Protein AF-C7Q4G4-F1 (afdb_monomer_lite)

Foldseek 3Di:
DDPQQAADLVLLVVLVVLLCVQVVDDDDPVLSVVLRVLCRVLRHGSVLLNVLSVCCRPPVQVPDDPVPNDRDDSVSSSVSLVVQLVVLVVVLVDDDDDDPPDDPVRSVVVVVVQSVCSSVVHHHPVRVVVVVVPPPVVVVCVVVVNDDLVPDDPVVNVVVLVVQCDLQQCQQPPQRAHRPGADADPVRHGDPDHDPSSLLLQLLQPFQAPPQRADRVGWDADPPGGDPVTHDPSSSVRSVVSRDPPPPDD

Sequence (250 aa):
MNPNEFITDDETNRLLQEAARRDQRSIGANDIAAWYTDLNVAQVGYDDALAAVSRYYSIHWPKQPPAQRFRLTAPVLIELVGEIRERRHQAANYVYEPVPGETGYQSAARLRAELRAVGDGQPTQNAVRELSSRQKPELEAVLSGIADIRALPDEIRDVLADRRIGVRSIRCPQCNAAPGVRCVTGGGRVMSSPHPSRAETWAVAVAQCPECRAEPESGCHAVGQPYAHGVHPGRLTAARRLIEPVSEGA

Organism: Catenulispora acidiphila (strain DSM 44928 / JCM 14897 / NBRC 102108 / NRRL B-24433 / ID139908) (NCBI:txid479433)

Structure (mmCIF, N/CA/C/O backbone):
data_AF-C7Q4G4-F1
#
_entry.id   AF-C7Q4G4-F1
#
loop_
_atom_site.group_PDB
_atom_site.id
_atom_site.type_symbol
_atom_site.label_atom_id
_atom_site.label_alt_id
_atom_site.label_comp_id
_atom_site.label_asym_id
_atom_site.label_entity_id
_atom_site.label_seq_id
_atom_site.pdbx_PDB_ins_code
_atom_site.Cartn_x
_atom_site.Cartn_y
_atom_site.Cartn_z
_atom_site.occupancy
_atom_site.B_iso_or_equiv
_atom_site.auth_seq_id
_atom_site.auth_comp_id
_atom_site.auth_asym_id
_atom_site.auth_atom_id
_atom_site.pdbx_PDB_model_num
ATOM 1 N N . MET A 1 1 ? -3.008 -11.344 24.222 1.00 34.44 1 MET A N 1
ATOM 2 C CA . MET A 1 1 ? -1.878 -11.005 23.334 1.00 34.44 1 MET A CA 1
ATOM 3 C C . MET A 1 1 ? -2.098 -11.769 22.049 1.00 34.44 1 MET A C 1
ATOM 5 O O . MET A 1 1 ? -2.215 -12.986 22.116 1.00 34.44 1 MET A O 1
ATOM 9 N N . ASN A 1 2 ? -2.296 -11.068 20.934 1.00 37.59 2 ASN A N 1
ATOM 10 C CA . ASN A 1 2 ? -2.496 -11.721 19.643 1.00 37.59 2 ASN A CA 1
ATOM 11 C C . ASN A 1 2 ? -1.121 -12.117 19.077 1.00 37.59 2 ASN A C 1
ATOM 13 O O . ASN A 1 2 ? -0.221 -11.284 19.087 1.00 37.59 2 ASN A O 1
ATOM 17 N N . PRO A 1 3 ? -0.947 -13.341 18.558 1.00 43.00 3 PRO A N 1
ATOM 18 C CA . PRO A 1 3 ? 0.331 -13.839 18.035 1.00 43.00 3 PRO A CA 1
ATOM 19 C C . PRO A 1 3 ? 0.829 -13.146 16.746 1.00 43.00 3 PRO A C 1
ATOM 21 O O . PRO A 1 3 ? 1.840 -13.562 16.203 1.00 43.00 3 PRO A O 1
ATOM 24 N N . ASN A 1 4 ? 0.158 -12.084 16.283 1.00 53.69 4 ASN A N 1
ATOM 25 C CA . ASN A 1 4 ? 0.509 -11.302 15.087 1.00 53.69 4 ASN A CA 1
ATOM 26 C C . ASN A 1 4 ? 1.269 -9.994 15.391 1.00 53.69 4 ASN A C 1
ATOM 28 O O . ASN A 1 4 ? 1.431 -9.166 14.501 1.00 53.69 4 ASN A O 1
ATOM 32 N N . GLU A 1 5 ? 1.674 -9.748 16.640 1.00 66.88 5 GLU A N 1
ATOM 33 C CA . GLU A 1 5 ? 2.189 -8.429 17.058 1.00 66.88 5 GLU A CA 1
ATOM 34 C C . GLU A 1 5 ? 3.653 -8.167 16.642 1.00 66.88 5 GLU A C 1
ATOM 36 O O . GLU A 1 5 ? 4.093 -7.020 16.644 1.00 66.88 5 GLU A O 1
ATOM 41 N N . PHE A 1 6 ? 4.400 -9.202 16.244 1.00 83.12 6 PHE A N 1
ATOM 42 C CA . PHE A 1 6 ? 5.844 -9.129 16.004 1.00 83.12 6 PHE A CA 1
ATOM 43 C C . PHE A 1 6 ? 6.248 -9.945 14.776 1.00 83.12 6 PHE A C 1
ATOM 45 O O . PHE A 1 6 ? 5.703 -11.024 14.546 1.00 83.12 6 PHE A O 1
ATOM 52 N N . ILE A 1 7 ? 7.206 -9.432 13.998 1.00 92.81 7 ILE A N 1
ATOM 53 C CA . ILE A 1 7 ? 7.780 -10.164 12.866 1.00 92.81 7 ILE A CA 1
ATOM 54 C C . ILE A 1 7 ? 8.718 -11.253 13.390 1.00 92.81 7 ILE A C 1
ATOM 56 O O . ILE A 1 7 ? 9.540 -11.009 14.273 1.00 92.81 7 ILE A O 1
ATOM 60 N N . THR A 1 8 ? 8.609 -12.461 12.850 1.00 95.62 8 THR A N 1
ATOM 61 C CA . THR A 1 8 ? 9.468 -13.593 13.225 1.00 95.62 8 THR A CA 1
ATOM 62 C C . THR A 1 8 ? 10.821 -13.564 12.503 1.00 95.62 8 THR A C 1
ATOM 64 O O . THR A 1 8 ? 10.997 -12.872 11.496 1.00 95.62 8 THR A O 1
ATOM 67 N N . ASP A 1 9 ? 11.795 -14.346 12.980 1.00 95.75 9 ASP A N 1
ATOM 68 C CA . ASP A 1 9 ? 13.085 -14.530 12.292 1.00 95.75 9 ASP A CA 1
ATOM 69 C C . ASP A 1 9 ? 12.909 -15.099 10.871 1.00 95.75 9 ASP A C 1
ATOM 71 O O . ASP A 1 9 ? 13.562 -14.642 9.931 1.00 95.75 9 ASP A O 1
ATOM 75 N N . ASP A 1 10 ? 12.001 -16.069 10.689 1.00 96.75 10 ASP A N 1
ATOM 76 C CA . ASP A 1 10 ? 11.724 -16.665 9.373 1.00 96.75 10 ASP A CA 1
ATOM 77 C C . ASP A 1 10 ? 11.104 -15.641 8.413 1.00 96.75 10 ASP A C 1
ATOM 79 O O . ASP A 1 10 ? 11.530 -15.503 7.266 1.00 96.75 10 ASP A O 1
ATOM 83 N N . GLU A 1 11 ? 10.147 -14.851 8.896 1.00 97.00 11 GLU A N 1
ATOM 84 C CA . GLU A 1 11 ? 9.550 -13.760 8.126 1.00 97.00 11 GLU A CA 1
ATOM 85 C C . GLU A 1 11 ? 10.571 -12.677 7.779 1.00 97.00 11 GLU A C 1
ATOM 87 O O . GLU A 1 11 ? 10.592 -12.194 6.645 1.00 97.00 11 GLU A O 1
ATOM 92 N N . THR A 1 12 ? 11.465 -12.344 8.710 1.00 97.75 12 THR A N 1
ATOM 93 C CA . THR A 1 12 ? 12.567 -11.404 8.474 1.00 97.75 12 THR A CA 1
ATOM 94 C C . THR A 1 12 ? 13.518 -11.937 7.401 1.00 97.75 12 THR A C 1
ATOM 96 O O . THR A 1 12 ? 13.883 -11.208 6.476 1.00 97.75 12 THR A O 1
ATOM 99 N N . ASN A 1 13 ? 13.874 -13.223 7.454 1.00 97.88 13 ASN A N 1
ATOM 100 C CA . ASN A 1 13 ? 14.661 -13.875 6.410 1.00 97.88 13 ASN A CA 1
ATOM 101 C C . ASN A 1 13 ? 13.939 -13.808 5.056 1.00 97.88 13 ASN A C 1
ATOM 103 O O . ASN A 1 13 ? 14.517 -13.358 4.069 1.00 97.88 13 ASN A O 1
ATOM 107 N N . ARG A 1 14 ? 12.653 -14.173 4.996 1.00 97.69 14 ARG A N 1
ATOM 108 C CA . ARG A 1 14 ? 11.848 -14.094 3.764 1.00 97.69 14 ARG A CA 1
ATOM 109 C C . ARG A 1 14 ? 11.790 -12.674 3.198 1.00 97.69 14 ARG A C 1
ATOM 111 O O . ARG A 1 14 ? 11.899 -12.501 1.984 1.00 97.69 14 ARG A O 1
ATOM 118 N N . LEU A 1 15 ? 11.638 -11.671 4.057 1.00 97.31 15 LEU A N 1
ATOM 119 C CA . LEU A 1 15 ? 11.631 -10.256 3.692 1.00 97.31 15 LEU A CA 1
ATOM 120 C C . LEU A 1 15 ? 12.974 -9.821 3.089 1.00 97.31 15 LEU A C 1
ATOM 122 O O . LEU A 1 15 ? 13.010 -9.194 2.028 1.00 97.31 15 LEU A O 1
ATOM 126 N N . LEU A 1 16 ? 14.083 -10.192 3.732 1.00 97.44 16 LEU A N 1
ATOM 127 C CA . LEU A 1 16 ? 15.427 -9.906 3.240 1.00 97.44 16 LEU A CA 1
ATOM 128 C C . LEU A 1 16 ? 15.680 -10.591 1.896 1.00 97.44 16 LEU A C 1
ATOM 130 O O . LEU A 1 16 ? 16.141 -9.929 0.967 1.00 97.44 16 LEU A O 1
ATOM 134 N N . GLN A 1 17 ? 15.321 -11.870 1.748 1.00 97.44 17 GLN A N 1
ATOM 135 C CA . GLN A 1 17 ? 15.434 -12.609 0.481 1.00 97.44 17 GLN A CA 1
ATOM 136 C C . GLN A 1 17 ? 14.696 -11.894 -0.657 1.00 97.44 17 GLN A C 1
ATOM 138 O O . GLN A 1 17 ? 15.188 -11.817 -1.785 1.00 97.44 17 GLN A O 1
ATOM 143 N N . GLU A 1 18 ? 13.535 -11.319 -0.360 1.00 96.06 18 GLU A N 1
ATOM 144 C CA . GLU A 1 18 ? 12.750 -10.562 -1.327 1.00 96.06 18 GLU A CA 1
ATOM 145 C C . GLU A 1 18 ? 13.436 -9.244 -1.731 1.00 96.06 18 GLU A C 1
ATOM 147 O O . GLU A 1 18 ? 13.429 -8.875 -2.910 1.00 96.06 18 GLU A O 1
ATOM 152 N N . ALA A 1 19 ? 14.114 -8.565 -0.802 1.00 95.31 19 ALA A N 1
ATOM 153 C CA . ALA A 1 19 ? 14.976 -7.432 -1.134 1.00 95.31 19 ALA A CA 1
ATOM 154 C C . ALA A 1 19 ? 16.193 -7.861 -1.981 1.00 95.31 19 ALA A C 1
ATOM 156 O O . ALA A 1 19 ? 16.462 -7.237 -3.008 1.00 95.31 19 ALA A O 1
ATOM 157 N N . ALA A 1 20 ? 16.867 -8.958 -1.618 1.00 95.88 20 ALA A N 1
ATOM 158 C CA . ALA A 1 20 ? 18.058 -9.451 -2.315 1.00 95.88 20 ALA A CA 1
ATOM 159 C C . ALA A 1 20 ? 17.815 -9.856 -3.765 1.00 95.88 20 ALA A C 1
ATOM 161 O O . ALA A 1 20 ? 18.654 -9.594 -4.626 1.00 95.88 20 ALA A O 1
ATOM 162 N N . ARG A 1 21 ? 16.646 -10.423 -4.077 1.00 94.94 21 ARG A N 1
ATOM 163 C CA . ARG A 1 21 ? 16.263 -10.720 -5.468 1.00 94.94 21 ARG A CA 1
ATOM 164 C C . ARG A 1 21 ? 16.216 -9.477 -6.360 1.00 94.94 21 ARG A C 1
ATOM 166 O O . ARG A 1 21 ? 16.343 -9.609 -7.573 1.00 94.94 21 ARG A O 1
ATOM 173 N N . ARG A 1 22 ? 16.015 -8.286 -5.784 1.00 93.31 22 ARG A N 1
ATOM 174 C CA . ARG A 1 22 ? 15.882 -7.025 -6.529 1.00 93.31 22 ARG A CA 1
ATOM 175 C C . ARG A 1 22 ? 17.180 -6.239 -6.612 1.00 93.31 22 ARG A C 1
ATOM 177 O O . ARG A 1 22 ? 17.451 -5.654 -7.655 1.00 93.31 22 ARG A O 1
ATOM 184 N N . ASP A 1 23 ? 17.972 -6.227 -5.545 1.00 92.56 23 ASP A N 1
ATOM 185 C CA . ASP A 1 23 ? 19.193 -5.417 -5.465 1.00 92.56 23 ASP A CA 1
ATOM 186 C C . ASP A 1 23 ? 20.497 -6.219 -5.421 1.00 92.56 23 ASP A C 1
ATOM 188 O O . ASP A 1 23 ? 21.577 -5.650 -5.225 1.00 92.56 23 ASP A O 1
ATOM 192 N N . GLN A 1 24 ? 20.389 -7.533 -5.628 1.00 91.62 24 GLN A N 1
ATOM 193 C CA . GLN A 1 24 ? 21.502 -8.465 -5.778 1.00 91.62 24 GLN A CA 1
ATOM 194 C C . GLN A 1 24 ? 22.460 -8.459 -4.574 1.00 91.62 24 GLN A C 1
ATOM 196 O O . GLN A 1 24 ? 23.663 -8.679 -4.727 1.00 91.62 24 GLN A O 1
ATOM 201 N N . ARG A 1 25 ? 21.959 -8.179 -3.361 1.00 93.56 25 ARG A N 1
ATOM 202 C CA . ARG A 1 25 ? 22.752 -8.328 -2.132 1.00 93.56 25 ARG A CA 1
ATOM 203 C C . ARG A 1 25 ? 22.858 -9.800 -1.714 1.00 93.56 25 ARG A C 1
ATOM 205 O O . ARG A 1 25 ? 21.950 -10.592 -1.950 1.00 93.56 25 ARG A O 1
ATOM 212 N N . SER A 1 26 ? 23.940 -10.145 -1.025 1.00 95.44 26 SER A N 1
ATOM 213 C CA . SER A 1 26 ? 24.023 -11.362 -0.211 1.00 95.44 26 SER A CA 1
ATOM 214 C C . SER A 1 26 ? 23.453 -11.093 1.181 1.00 95.44 26 SER A C 1
ATOM 216 O O . SER A 1 26 ? 23.606 -9.985 1.690 1.00 95.44 26 SER A O 1
ATOM 218 N N . ILE A 1 27 ? 22.833 -12.099 1.795 1.00 96.06 27 ILE A N 1
ATOM 219 C CA . ILE A 1 27 ? 22.274 -12.019 3.151 1.00 96.06 27 ILE A CA 1
ATOM 220 C C . ILE A 1 27 ? 22.912 -13.118 3.994 1.00 96.06 27 ILE A C 1
ATOM 222 O O . ILE A 1 27 ? 22.975 -14.269 3.554 1.00 96.06 27 ILE A O 1
ATOM 226 N N . GLY A 1 28 ? 23.367 -12.773 5.194 1.00 96.00 28 GLY A N 1
ATOM 227 C CA . GLY A 1 28 ? 23.833 -13.711 6.210 1.00 96.00 28 GLY A CA 1
ATOM 228 C C . GLY A 1 28 ? 22.975 -13.692 7.477 1.00 96.00 28 GLY A C 1
ATOM 229 O O . GLY A 1 28 ? 22.081 -12.865 7.644 1.00 96.00 28 GLY A O 1
ATOM 230 N N . ALA A 1 29 ? 23.287 -14.593 8.411 1.00 97.19 29 ALA A N 1
ATOM 231 C CA . ALA A 1 29 ? 22.579 -14.702 9.690 1.00 97.19 29 ALA A CA 1
ATOM 232 C C . ALA A 1 29 ? 22.612 -13.399 10.513 1.00 97.19 29 ALA A C 1
ATOM 234 O O . ALA A 1 29 ? 21.623 -13.046 11.150 1.00 97.19 29 ALA A O 1
ATOM 235 N N . ASN A 1 30 ? 23.719 -12.652 10.450 1.00 97.69 30 ASN A N 1
ATOM 236 C CA . ASN A 1 30 ? 23.854 -11.375 11.155 1.00 97.69 30 ASN A CA 1
ATOM 237 C C . ASN A 1 30 ? 22.917 -10.295 10.594 1.00 97.69 30 ASN A C 1
ATOM 239 O O . ASN A 1 30 ? 22.384 -9.503 11.366 1.00 97.69 30 ASN A O 1
ATOM 243 N N . ASP A 1 31 ? 22.688 -10.276 9.276 1.00 97.06 31 ASP A N 1
ATOM 244 C CA . ASP A 1 31 ? 21.758 -9.327 8.652 1.00 97.06 31 ASP A CA 1
ATOM 245 C C . ASP A 1 31 ? 20.320 -9.603 9.101 1.00 97.06 31 ASP A C 1
ATOM 247 O O . ASP A 1 31 ? 19.577 -8.673 9.411 1.00 97.06 31 ASP A O 1
ATOM 251 N N . ILE A 1 32 ? 19.951 -10.889 9.177 1.00 97.94 32 ILE A N 1
ATOM 252 C CA . ILE A 1 32 ? 18.637 -11.336 9.652 1.00 97.94 32 ILE A CA 1
ATOM 253 C C . ILE A 1 32 ? 18.438 -10.910 11.107 1.00 97.94 32 ILE A C 1
ATOM 255 O O . ILE A 1 32 ? 17.445 -10.258 11.405 1.00 97.94 32 ILE A O 1
ATOM 259 N N . ALA A 1 33 ? 19.399 -11.195 11.991 1.00 97.81 33 ALA A N 1
ATOM 260 C CA . ALA A 1 33 ? 19.303 -10.837 13.407 1.00 97.81 33 ALA A CA 1
ATOM 261 C C . ALA A 1 33 ? 19.225 -9.315 13.636 1.00 97.81 33 ALA A C 1
ATOM 263 O O . ALA A 1 33 ? 18.463 -8.852 14.490 1.00 97.81 33 ALA A O 1
ATOM 264 N N . ALA A 1 34 ? 19.983 -8.532 12.860 1.00 97.81 34 ALA A N 1
ATOM 265 C CA . ALA A 1 34 ? 19.939 -7.074 12.925 1.00 97.81 34 ALA A CA 1
ATOM 266 C C . ALA A 1 34 ? 18.564 -6.539 12.500 1.00 97.81 34 ALA A C 1
ATOM 268 O O . ALA A 1 34 ? 17.931 -5.805 13.255 1.00 97.81 34 ALA A O 1
ATOM 269 N N . TRP A 1 35 ? 18.055 -6.971 11.340 1.00 97.81 35 TRP A N 1
ATOM 270 C CA . TRP A 1 35 ? 16.734 -6.549 10.866 1.00 97.81 35 TRP A CA 1
ATOM 271 C C . TRP A 1 35 ? 15.615 -7.020 11.791 1.00 97.81 35 TRP A C 1
ATOM 273 O O . TRP A 1 35 ? 14.709 -6.248 12.078 1.00 97.81 35 TRP A O 1
ATOM 283 N N . TYR A 1 36 ? 15.684 -8.249 12.295 1.00 97.81 36 TYR A N 1
ATOM 284 C CA . TYR A 1 36 ? 14.699 -8.775 13.234 1.00 97.81 36 TYR A CA 1
ATOM 285 C C . TYR A 1 36 ? 14.615 -7.893 14.482 1.00 97.81 36 TYR A C 1
ATOM 287 O O . TYR A 1 36 ? 13.522 -7.531 14.915 1.00 97.81 36 TYR A O 1
ATOM 295 N N . THR A 1 37 ? 15.767 -7.498 15.029 1.00 97.69 37 THR A N 1
ATOM 296 C CA . THR A 1 37 ? 15.830 -6.620 16.202 1.00 97.69 37 THR A CA 1
ATOM 297 C C . THR A 1 37 ? 15.230 -5.250 15.890 1.00 97.69 37 THR A C 1
ATOM 299 O O . THR A 1 37 ? 14.321 -4.812 16.594 1.00 97.69 37 THR A O 1
ATOM 302 N N . ASP A 1 38 ? 15.676 -4.601 14.812 1.00 98.00 38 ASP A N 1
ATOM 303 C CA . ASP A 1 38 ? 15.227 -3.255 14.440 1.00 98.00 38 ASP A CA 1
ATOM 304 C C . ASP A 1 38 ? 13.716 -3.206 14.165 1.00 98.00 38 ASP A C 1
ATOM 306 O O . ASP A 1 38 ? 13.011 -2.319 14.653 1.00 98.00 38 ASP A O 1
ATOM 310 N N . LEU A 1 39 ? 13.195 -4.182 13.416 1.00 96.38 39 LEU A N 1
ATOM 311 C CA . LEU A 1 39 ? 11.781 -4.243 13.049 1.00 96.38 39 LEU A CA 1
ATOM 312 C C . LEU A 1 39 ? 10.886 -4.539 14.252 1.00 96.38 39 LEU A C 1
ATOM 314 O O . LEU A 1 39 ? 9.816 -3.942 14.367 1.00 96.38 39 LEU A O 1
ATOM 318 N N . ASN A 1 40 ? 11.323 -5.394 15.178 1.00 95.69 40 ASN A N 1
ATOM 319 C CA . ASN A 1 40 ? 10.555 -5.670 16.390 1.00 95.69 40 ASN A CA 1
ATOM 320 C C . ASN A 1 40 ? 10.594 -4.515 17.394 1.00 95.69 40 ASN A C 1
ATOM 322 O O . ASN A 1 40 ? 9.568 -4.215 18.005 1.00 95.69 40 ASN A O 1
ATOM 326 N N . VAL A 1 41 ? 11.722 -3.803 17.514 1.00 95.56 41 VAL A N 1
ATOM 327 C CA . VAL A 1 41 ? 11.795 -2.552 18.291 1.00 95.56 41 VAL A CA 1
ATOM 328 C C . VAL A 1 41 ? 10.834 -1.507 17.719 1.00 95.56 41 VAL A C 1
ATOM 330 O O . VAL A 1 41 ? 10.135 -0.834 18.475 1.00 95.56 41 VAL A O 1
ATOM 333 N N . ALA A 1 42 ? 10.743 -1.414 16.392 1.00 93.81 42 ALA A N 1
ATOM 334 C CA . ALA A 1 42 ? 9.811 -0.527 15.699 1.00 93.81 42 ALA A CA 1
ATOM 335 C C . ALA A 1 42 ? 8.366 -1.065 15.610 1.00 93.81 42 ALA A C 1
ATOM 337 O O . ALA A 1 42 ? 7.502 -0.393 15.043 1.00 93.81 42 ALA A O 1
ATOM 338 N N . GLN A 1 43 ? 8.085 -2.252 16.164 1.00 92.25 43 GLN A N 1
ATOM 339 C CA . GLN A 1 43 ? 6.773 -2.911 16.117 1.00 92.25 43 GLN A CA 1
ATOM 340 C C . GLN A 1 43 ? 6.213 -3.012 14.687 1.00 92.25 43 GLN A C 1
ATOM 342 O O . GLN A 1 43 ? 5.068 -2.635 14.408 1.00 92.25 43 GLN A O 1
ATOM 347 N N . VAL A 1 44 ? 7.052 -3.453 13.751 1.00 92.75 44 VAL A N 1
ATOM 348 C CA . VAL A 1 44 ? 6.698 -3.645 12.343 1.00 92.75 44 VAL A CA 1
ATOM 349 C C . VAL A 1 44 ? 6.253 -5.089 12.117 1.00 92.75 44 VAL A C 1
ATOM 351 O O . VAL A 1 44 ? 7.012 -6.023 12.363 1.00 92.75 44 VAL A O 1
ATOM 354 N N . GLY A 1 45 ? 5.032 -5.266 11.604 1.00 91.75 45 GLY A N 1
ATOM 355 C CA . GLY A 1 45 ? 4.517 -6.568 11.175 1.00 91.75 45 GLY A CA 1
ATOM 356 C C . GLY A 1 45 ? 4.990 -6.965 9.771 1.00 91.75 45 GLY A C 1
ATOM 357 O O . GLY A 1 45 ? 5.351 -6.110 8.955 1.00 91.75 45 GLY A O 1
ATOM 358 N N . TYR A 1 46 ? 4.952 -8.266 9.466 1.00 92.38 46 TYR A N 1
ATOM 359 C CA . TYR A 1 46 ? 5.434 -8.810 8.189 1.00 92.38 46 TYR A CA 1
ATOM 360 C C . TYR A 1 46 ? 4.718 -8.226 6.963 1.00 92.38 46 TYR A C 1
ATOM 362 O O . TYR A 1 46 ? 5.378 -7.848 5.995 1.00 92.38 46 TYR A O 1
ATOM 370 N N . ASP A 1 47 ? 3.389 -8.107 7.002 1.00 90.31 47 ASP A N 1
ATOM 371 C CA . ASP A 1 47 ? 2.606 -7.619 5.859 1.00 90.31 47 ASP A CA 1
ATOM 372 C C . ASP A 1 47 ? 2.956 -6.168 5.496 1.00 90.31 47 ASP A C 1
ATOM 374 O O . ASP A 1 47 ? 3.132 -5.831 4.321 1.00 90.31 47 ASP A O 1
ATOM 378 N N . ASP A 1 48 ? 3.133 -5.318 6.508 1.00 91.69 48 ASP A N 1
ATOM 379 C CA . ASP A 1 48 ? 3.538 -3.924 6.329 1.00 91.69 48 ASP A CA 1
ATOM 380 C C . ASP A 1 48 ? 4.966 -3.819 5.808 1.00 91.69 48 ASP A C 1
ATOM 382 O O . ASP A 1 48 ? 5.227 -3.067 4.864 1.00 91.69 48 ASP A O 1
ATOM 386 N N . ALA A 1 49 ? 5.879 -4.613 6.369 1.00 95.44 49 ALA A N 1
ATOM 387 C CA . ALA A 1 49 ? 7.248 -4.705 5.889 1.00 95.44 49 ALA A CA 1
ATOM 388 C C . ALA A 1 49 ? 7.295 -5.133 4.413 1.00 95.44 49 ALA A C 1
ATOM 390 O O . ALA A 1 49 ? 7.977 -4.509 3.598 1.00 95.44 49 ALA A O 1
ATOM 391 N N . LEU A 1 50 ? 6.533 -6.157 4.027 1.00 94.62 50 LEU A N 1
ATOM 392 C CA . LEU A 1 50 ? 6.488 -6.656 2.654 1.00 94.62 50 LEU A CA 1
ATOM 393 C C . LEU A 1 50 ? 5.894 -5.621 1.684 1.00 94.62 50 LEU A C 1
ATOM 395 O O . LEU A 1 50 ? 6.405 -5.428 0.570 1.00 94.62 50 LEU A O 1
ATOM 399 N N . ALA A 1 51 ? 4.843 -4.915 2.107 1.00 90.88 51 ALA A N 1
ATOM 400 C CA . ALA A 1 51 ? 4.265 -3.810 1.351 1.00 90.88 51 ALA A CA 1
ATOM 401 C C . ALA A 1 51 ? 5.264 -2.650 1.187 1.00 90.88 51 ALA A C 1
ATOM 403 O O . ALA A 1 51 ? 5.381 -2.093 0.091 1.00 90.88 51 ALA A O 1
ATOM 404 N N . ALA A 1 52 ? 6.030 -2.324 2.232 1.00 94.94 52 ALA A N 1
ATOM 405 C CA . ALA A 1 52 ? 7.078 -1.308 2.194 1.00 94.94 52 ALA A CA 1
ATOM 406 C C . ALA A 1 52 ? 8.233 -1.697 1.254 1.00 94.94 52 ALA A C 1
ATOM 408 O O . ALA A 1 52 ? 8.631 -0.872 0.429 1.00 94.94 52 ALA A O 1
ATOM 409 N N . VAL A 1 53 ? 8.703 -2.954 1.270 1.00 95.31 53 VAL A N 1
ATOM 410 C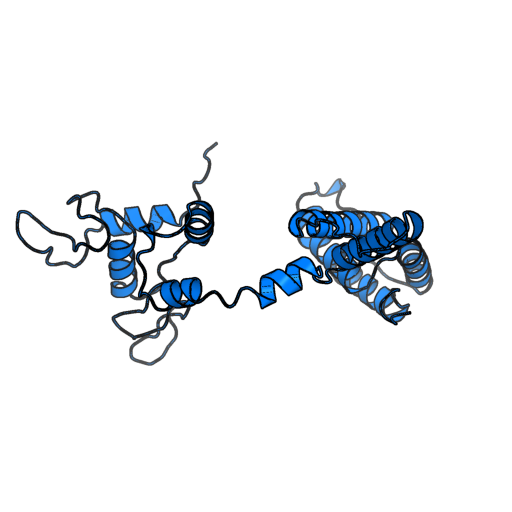 CA . VAL A 1 53 ? 9.693 -3.470 0.298 1.00 95.31 53 VAL A CA 1
ATOM 411 C C . VAL A 1 53 ? 9.182 -3.287 -1.130 1.00 95.31 53 VAL A C 1
ATOM 413 O O . VAL A 1 53 ? 9.877 -2.737 -1.989 1.00 95.31 53 VAL A O 1
ATOM 416 N N . SER A 1 54 ? 7.945 -3.713 -1.389 1.00 94.25 54 SER A N 1
ATOM 417 C CA . SER A 1 54 ? 7.334 -3.617 -2.717 1.00 94.25 54 SER A CA 1
ATOM 418 C C . SER A 1 54 ? 7.220 -2.164 -3.180 1.00 94.25 54 SER A C 1
ATOM 420 O O . SER A 1 54 ? 7.592 -1.840 -4.311 1.00 94.25 54 SER A O 1
ATOM 422 N N . ARG A 1 55 ? 6.758 -1.266 -2.302 1.00 92.12 55 ARG A N 1
ATOM 423 C CA . ARG A 1 55 ? 6.650 0.177 -2.562 1.00 92.12 55 ARG A CA 1
ATOM 424 C C . ARG A 1 55 ? 8.010 0.798 -2.852 1.00 92.12 55 ARG A C 1
ATOM 426 O O . ARG A 1 55 ? 8.134 1.562 -3.807 1.00 92.12 55 ARG A O 1
ATOM 433 N N . TYR A 1 56 ? 9.025 0.459 -2.068 1.00 95.38 56 TYR A N 1
ATOM 434 C CA . TYR A 1 56 ? 10.363 1.000 -2.236 1.00 95.38 56 TYR A CA 1
ATOM 435 C C . TYR A 1 56 ? 10.915 0.719 -3.635 1.00 95.38 56 TYR A C 1
ATOM 437 O O . TYR A 1 56 ? 11.249 1.650 -4.366 1.00 95.38 56 TYR A O 1
ATOM 445 N N . TYR A 1 57 ? 10.925 -0.547 -4.054 1.00 93.56 57 TYR A N 1
ATOM 446 C CA . TYR A 1 57 ? 11.502 -0.926 -5.344 1.00 93.56 57 TYR A CA 1
ATOM 447 C C . TYR A 1 57 ? 10.641 -0.552 -6.557 1.00 93.56 57 TYR A C 1
ATOM 449 O O . TYR A 1 57 ? 11.179 -0.403 -7.652 1.00 93.56 57 TYR A O 1
ATOM 457 N N . SER A 1 58 ? 9.326 -0.383 -6.393 1.00 91.88 58 SER A N 1
ATOM 458 C CA . SER A 1 58 ? 8.432 0.010 -7.494 1.00 91.88 58 SER A CA 1
ATOM 459 C C . SER A 1 58 ? 8.283 1.523 -7.659 1.00 91.88 58 SER A C 1
ATOM 461 O O . SER A 1 58 ? 8.102 1.994 -8.779 1.00 91.88 58 SER A O 1
ATOM 463 N N . ILE A 1 59 ? 8.364 2.293 -6.569 1.00 89.88 59 ILE A N 1
ATOM 464 C CA . ILE A 1 59 ? 8.062 3.731 -6.573 1.00 89.88 59 ILE A CA 1
ATOM 465 C C . ILE A 1 59 ? 9.293 4.574 -6.251 1.00 89.88 59 ILE A C 1
ATOM 467 O O . ILE A 1 59 ? 9.554 5.537 -6.969 1.00 89.88 59 ILE A O 1
ATOM 471 N N . HIS A 1 60 ? 10.036 4.253 -5.190 1.00 88.44 60 HIS A N 1
ATOM 472 C CA . HIS A 1 60 ? 11.130 5.110 -4.718 1.00 88.44 60 HIS A CA 1
ATOM 473 C C . HIS A 1 60 ? 12.412 4.876 -5.524 1.00 88.44 60 HIS A C 1
ATOM 475 O O . HIS A 1 60 ? 12.976 5.820 -6.075 1.00 88.44 60 HIS A O 1
ATOM 481 N N . TRP A 1 61 ? 12.828 3.616 -5.672 1.00 90.50 61 TRP A N 1
ATOM 482 C CA . TRP A 1 61 ? 14.062 3.238 -6.363 1.00 90.50 61 TRP A CA 1
ATOM 483 C C . TRP A 1 61 ? 14.138 3.730 -7.816 1.00 90.50 61 TRP A C 1
ATOM 485 O O . TRP A 1 61 ? 15.166 4.292 -8.203 1.00 90.50 61 TRP A O 1
ATOM 495 N N . PRO A 1 62 ? 13.089 3.587 -8.656 1.00 91.00 62 PRO A N 1
ATOM 496 C CA . PRO A 1 62 ? 13.184 3.999 -10.056 1.00 91.00 62 PRO A CA 1
ATOM 497 C C . PRO A 1 62 ? 13.289 5.518 -10.223 1.00 91.00 62 PRO A C 1
ATOM 499 O O . PRO A 1 62 ? 13.925 5.975 -11.173 1.00 91.00 62 PRO A O 1
ATOM 502 N N . LYS A 1 63 ? 12.702 6.285 -9.291 1.00 90.56 63 LYS A N 1
ATOM 503 C CA . LYS A 1 63 ? 12.696 7.756 -9.299 1.00 90.56 63 LYS A CA 1
ATOM 504 C C . LYS A 1 63 ? 14.031 8.368 -8.881 1.00 90.56 63 LYS A C 1
ATOM 506 O O . LYS A 1 63 ? 14.280 9.530 -9.186 1.00 90.56 63 LYS A O 1
ATOM 511 N N . GLN A 1 64 ? 14.886 7.613 -8.195 1.00 88.12 64 GLN A N 1
ATOM 512 C CA . GLN A 1 64 ? 16.198 8.101 -7.788 1.00 88.12 64 GLN A CA 1
ATOM 513 C C . GLN A 1 64 ? 17.176 8.120 -8.975 1.00 88.12 64 GLN A C 1
ATOM 515 O O . GLN A 1 64 ? 17.195 7.169 -9.774 1.00 88.12 64 GLN A O 1
ATOM 520 N N . PRO A 1 65 ? 18.030 9.160 -9.078 1.00 90.50 65 PRO A N 1
ATOM 521 C CA . PRO A 1 65 ? 19.167 9.161 -9.991 1.00 90.50 65 PRO A CA 1
ATOM 522 C C . PRO A 1 65 ? 20.035 7.913 -9.780 1.00 90.50 65 PRO A C 1
ATOM 524 O O . PRO A 1 65 ? 20.177 7.477 -8.637 1.00 90.50 65 PRO A O 1
ATOM 527 N N . PRO A 1 66 ? 20.678 7.354 -10.823 1.00 88.25 66 PRO A N 1
ATOM 528 C CA . PRO A 1 66 ? 21.469 6.128 -10.691 1.00 88.25 66 PRO A CA 1
ATOM 529 C C . PRO A 1 66 ? 22.512 6.159 -9.564 1.00 88.25 66 PRO A C 1
ATOM 531 O O . PRO A 1 66 ? 22.676 5.165 -8.867 1.00 88.25 66 PRO A O 1
ATOM 534 N N . ALA A 1 67 ? 23.152 7.309 -9.333 1.00 89.69 67 ALA A N 1
ATOM 535 C CA . ALA A 1 67 ? 24.148 7.492 -8.274 1.00 89.69 67 ALA A CA 1
ATOM 536 C C . ALA A 1 67 ? 23.572 7.478 -6.841 1.00 89.69 67 ALA A C 1
ATOM 538 O O . ALA A 1 67 ? 24.328 7.379 -5.882 1.00 89.69 67 ALA A O 1
ATOM 539 N N . GLN A 1 68 ? 22.251 7.599 -6.692 1.00 87.56 68 GLN A N 1
ATOM 540 C CA . GLN A 1 68 ? 21.544 7.651 -5.407 1.00 87.56 68 GLN A CA 1
ATOM 541 C C . GLN A 1 68 ? 20.680 6.409 -5.155 1.00 87.56 68 GLN A C 1
ATOM 543 O O . GLN A 1 68 ? 19.958 6.356 -4.162 1.00 87.56 68 GLN A O 1
ATOM 548 N N . ARG A 1 69 ? 20.734 5.409 -6.044 1.00 87.75 69 ARG A N 1
ATOM 549 C CA . ARG A 1 69 ? 20.021 4.135 -5.888 1.00 87.75 69 ARG A CA 1
ATOM 550 C C . ARG A 1 69 ? 20.754 3.254 -4.882 1.00 87.75 69 ARG A C 1
ATOM 552 O O . ARG A 1 69 ? 21.529 2.371 -5.248 1.00 87.75 69 ARG A O 1
ATOM 559 N N . PHE A 1 70 ? 20.544 3.547 -3.607 1.00 88.62 70 PHE A N 1
ATOM 560 C CA . PHE A 1 70 ? 21.091 2.772 -2.497 1.00 88.62 70 PHE A CA 1
ATOM 561 C C . PHE A 1 70 ? 20.201 1.592 -2.167 1.00 88.62 70 PHE A C 1
ATOM 563 O O . PHE A 1 70 ? 19.000 1.677 -2.340 1.00 88.62 70 PHE A O 1
ATOM 570 N N . ARG A 1 71 ? 20.785 0.515 -1.637 1.00 93.12 71 ARG A N 1
ATOM 571 C CA . ARG A 1 71 ? 20.048 -0.660 -1.154 1.00 93.12 71 ARG A CA 1
ATOM 572 C C . ARG A 1 71 ? 19.056 -0.283 -0.054 1.00 93.12 71 ARG A C 1
ATOM 574 O O . ARG A 1 71 ? 19.360 0.548 0.795 1.00 93.12 71 ARG A O 1
ATOM 581 N N . LEU A 1 72 ? 17.913 -0.972 -0.019 1.00 95.50 72 LEU A N 1
ATOM 582 C CA . LEU A 1 72 ? 16.945 -0.829 1.070 1.00 95.50 72 LEU A CA 1
ATOM 583 C C . LEU A 1 72 ? 17.592 -1.180 2.416 1.00 95.50 72 LEU A C 1
ATOM 585 O O . LEU A 1 72 ? 18.167 -2.264 2.551 1.00 95.50 72 LEU A O 1
ATOM 589 N N . THR A 1 73 ? 17.464 -0.307 3.407 1.00 96.06 73 THR A N 1
ATOM 590 C CA . THR A 1 73 ? 17.935 -0.525 4.781 1.00 96.06 73 THR A CA 1
ATOM 591 C C . THR A 1 73 ? 16.748 -0.663 5.736 1.00 96.06 73 THR A C 1
ATOM 593 O O . THR A 1 73 ? 15.635 -0.259 5.394 1.00 96.06 73 THR A O 1
ATOM 596 N N . ALA A 1 74 ? 16.972 -1.219 6.932 1.00 96.50 74 ALA A N 1
ATOM 597 C CA . ALA A 1 74 ? 15.919 -1.336 7.942 1.00 96.50 74 ALA A CA 1
ATOM 598 C C . ALA A 1 74 ? 15.326 0.033 8.348 1.00 96.50 74 ALA A C 1
ATOM 600 O O . ALA A 1 74 ? 14.101 0.144 8.334 1.00 96.50 74 ALA A O 1
ATOM 601 N N . PRO A 1 75 ? 16.118 1.106 8.584 1.00 97.31 75 PRO A N 1
ATOM 602 C CA . PRO A 1 75 ? 15.560 2.430 8.876 1.00 97.31 75 PRO A CA 1
ATOM 603 C C . PRO A 1 75 ? 14.633 2.962 7.776 1.00 97.31 75 PRO A C 1
ATOM 605 O O . PRO A 1 75 ? 13.523 3.396 8.068 1.00 97.31 75 PRO A O 1
ATOM 608 N N . VAL A 1 76 ? 15.033 2.838 6.504 1.00 96.38 76 VAL A N 1
ATOM 609 C CA . VAL A 1 76 ? 14.197 3.259 5.365 1.00 96.38 76 VAL A CA 1
ATOM 610 C C . VAL A 1 76 ? 12.912 2.432 5.294 1.00 96.38 76 VAL A C 1
ATOM 612 O O . VAL A 1 76 ? 11.844 2.961 4.995 1.00 96.38 76 VAL A O 1
ATOM 615 N N . LEU A 1 77 ? 12.986 1.130 5.577 1.00 97.06 77 LEU A N 1
ATOM 616 C CA . LEU A 1 77 ? 11.795 0.289 5.625 1.00 97.06 77 LEU A CA 1
ATOM 617 C C . LEU A 1 77 ? 10.828 0.742 6.729 1.00 97.06 77 LEU A C 1
ATOM 619 O O . LEU A 1 77 ? 9.630 0.841 6.477 1.00 97.06 77 LEU A O 1
ATOM 623 N N . ILE A 1 78 ? 11.343 1.037 7.925 1.00 97.31 78 ILE A N 1
ATOM 624 C CA . ILE A 1 78 ? 10.553 1.501 9.073 1.00 97.31 78 ILE A CA 1
ATOM 625 C C . ILE A 1 78 ? 9.849 2.825 8.744 1.00 97.31 78 ILE A C 1
ATOM 627 O O . ILE A 1 78 ? 8.652 2.957 9.004 1.00 97.31 78 ILE A O 1
ATOM 631 N N . GLU A 1 79 ? 10.545 3.770 8.107 1.00 97.12 79 GLU A N 1
ATOM 632 C CA . GLU A 1 79 ? 9.954 5.031 7.635 1.00 97.12 79 GLU A CA 1
ATOM 633 C C . GLU A 1 79 ? 8.792 4.784 6.660 1.00 97.12 79 GLU A C 1
ATOM 635 O O . GLU A 1 79 ? 7.697 5.323 6.833 1.00 97.12 79 GLU A O 1
ATOM 640 N N . LEU A 1 80 ? 8.988 3.903 5.674 1.00 95.62 80 LEU A N 1
ATOM 641 C CA . LEU A 1 80 ? 7.958 3.557 4.691 1.00 95.62 80 LEU A CA 1
ATOM 642 C C . LEU A 1 80 ? 6.749 2.850 5.311 1.00 95.62 80 LEU A C 1
ATOM 644 O O . LEU A 1 80 ? 5.619 3.061 4.862 1.00 95.62 80 LEU A O 1
ATOM 648 N N . VAL A 1 81 ? 6.960 2.018 6.332 1.00 95.19 81 VAL A N 1
ATOM 649 C CA . VAL A 1 81 ? 5.865 1.429 7.114 1.00 95.19 81 VAL A CA 1
ATOM 650 C C . VAL A 1 81 ? 5.100 2.523 7.856 1.00 95.19 81 VAL A C 1
ATOM 652 O O . VAL A 1 81 ? 3.870 2.530 7.815 1.00 95.19 81 VAL A O 1
ATOM 655 N N . GLY A 1 82 ? 5.798 3.499 8.443 1.00 93.75 82 GLY A N 1
ATOM 656 C CA . GLY A 1 82 ? 5.185 4.698 9.016 1.00 93.75 82 GLY A CA 1
ATOM 657 C C . GLY A 1 82 ? 4.279 5.426 8.016 1.00 93.75 82 GLY A C 1
ATOM 658 O O . GLY A 1 82 ? 3.118 5.690 8.322 1.00 93.75 82 GLY A O 1
ATOM 659 N N . GLU A 1 83 ? 4.745 5.654 6.783 1.00 93.00 83 GLU A N 1
ATOM 660 C CA . GLU A 1 83 ? 3.929 6.261 5.717 1.00 93.00 83 GLU A CA 1
ATOM 661 C C . GLU A 1 83 ? 2.704 5.418 5.322 1.00 93.00 83 GLU A C 1
ATOM 663 O O . GLU A 1 83 ? 1.683 5.951 4.877 1.00 93.00 83 GLU A O 1
ATOM 668 N N . ILE A 1 84 ? 2.813 4.087 5.369 1.00 91.44 84 ILE A N 1
ATOM 669 C CA . ILE A 1 84 ? 1.693 3.179 5.087 1.00 91.44 84 ILE A CA 1
ATOM 670 C C . ILE A 1 84 ? 0.639 3.305 6.187 1.00 91.44 84 ILE A C 1
ATOM 672 O O . ILE A 1 84 ? -0.540 3.479 5.872 1.00 91.44 84 ILE A O 1
ATOM 676 N N . ARG A 1 85 ? 1.063 3.262 7.453 1.00 91.88 85 ARG A N 1
ATOM 677 C CA . ARG A 1 85 ? 0.186 3.391 8.622 1.00 91.88 85 ARG A CA 1
ATOM 678 C C . ARG A 1 85 ? -0.501 4.753 8.648 1.00 91.88 85 ARG A C 1
ATOM 680 O O . ARG A 1 85 ? -1.720 4.809 8.760 1.00 91.88 85 ARG A O 1
ATOM 687 N N . GLU A 1 86 ? 0.240 5.835 8.425 1.00 89.19 86 GLU A N 1
ATOM 688 C CA . GLU A 1 86 ? -0.306 7.198 8.357 1.00 89.19 86 GLU A CA 1
ATOM 689 C C . GLU A 1 86 ? -1.383 7.330 7.272 1.00 89.19 86 GLU A C 1
ATOM 691 O O . GLU A 1 86 ? -2.476 7.836 7.524 1.00 89.19 86 GLU A O 1
ATOM 696 N N . ARG A 1 87 ? -1.144 6.779 6.075 1.00 86.50 87 ARG A N 1
ATOM 697 C CA . ARG A 1 87 ? -2.170 6.763 5.019 1.00 86.50 87 ARG A CA 1
ATOM 698 C C . ARG A 1 87 ? -3.421 5.987 5.420 1.00 86.50 87 ARG A C 1
ATOM 700 O O . ARG A 1 87 ? -4.516 6.386 5.032 1.00 86.50 87 ARG A O 1
ATOM 707 N N . ARG A 1 88 ? -3.289 4.896 6.183 1.00 86.50 88 ARG A N 1
ATOM 708 C CA . ARG A 1 88 ? -4.450 4.159 6.714 1.00 86.50 88 ARG A CA 1
ATOM 709 C C . ARG A 1 88 ? -5.208 4.988 7.744 1.00 86.50 88 ARG A C 1
ATOM 711 O O . ARG A 1 88 ? -6.431 5.038 7.669 1.00 86.50 88 ARG A O 1
ATOM 718 N N . HIS A 1 89 ? -4.510 5.686 8.637 1.00 84.81 89 HIS A N 1
ATOM 719 C CA . HIS A 1 89 ? -5.134 6.604 9.592 1.00 84.81 89 HIS A CA 1
ATOM 720 C C . HIS A 1 89 ? -5.934 7.707 8.897 1.00 84.81 89 HIS A C 1
ATOM 722 O O . HIS A 1 89 ? -7.098 7.922 9.234 1.00 84.81 89 HIS A O 1
ATOM 728 N N . GLN A 1 90 ? -5.344 8.348 7.886 1.00 81.56 90 GLN A N 1
ATOM 729 C CA . GLN A 1 90 ? -6.011 9.379 7.088 1.00 81.56 90 GLN A CA 1
ATOM 730 C C . GLN A 1 90 ? -7.234 8.822 6.348 1.00 81.56 90 GLN A C 1
ATOM 732 O O . GLN A 1 90 ? -8.297 9.437 6.357 1.00 81.56 90 GLN A O 1
ATOM 737 N N . ALA A 1 91 ? -7.111 7.633 5.750 1.00 76.75 91 ALA A N 1
ATOM 738 C CA . ALA A 1 91 ? -8.205 6.992 5.022 1.00 76.75 91 ALA A CA 1
ATOM 739 C C . ALA A 1 91 ? -9.349 6.512 5.932 1.00 76.75 91 ALA A C 1
ATOM 741 O O . ALA A 1 91 ? -10.488 6.416 5.479 1.00 76.75 91 ALA A O 1
ATOM 742 N N . ALA A 1 92 ? -9.065 6.198 7.198 1.00 77.19 92 ALA A N 1
ATOM 743 C CA . ALA A 1 92 ? -10.055 5.665 8.127 1.00 77.19 92 ALA A CA 1
ATOM 744 C C . ALA A 1 92 ? -11.032 6.719 8.675 1.00 77.19 92 ALA A C 1
ATOM 746 O O . ALA A 1 92 ? -12.018 6.321 9.292 1.00 77.19 92 ALA A O 1
ATOM 747 N N . ASN A 1 93 ? -10.759 8.021 8.483 1.00 73.19 93 ASN A N 1
ATOM 748 C CA . ASN A 1 93 ? -11.535 9.145 9.034 1.00 73.19 93 ASN A CA 1
ATOM 749 C C . ASN A 1 93 ? -12.002 8.882 10.479 1.00 73.19 93 ASN A C 1
ATOM 751 O O . ASN A 1 93 ? -13.186 8.950 10.815 1.00 73.19 93 ASN A O 1
ATOM 755 N N . TYR A 1 94 ? -11.063 8.438 11.310 1.00 73.31 94 TYR A N 1
ATOM 756 C CA . TYR A 1 94 ? -11.388 7.845 12.593 1.00 73.31 94 TYR A CA 1
ATOM 757 C C . TYR A 1 94 ? -11.885 8.902 13.589 1.00 73.31 94 TYR A C 1
ATOM 759 O O . TYR A 1 94 ? -11.182 9.863 13.904 1.00 73.31 94 TYR A O 1
ATOM 767 N N . VAL A 1 95 ? -13.085 8.676 14.124 1.00 79.19 95 VAL A N 1
ATOM 768 C CA . VAL A 1 95 ? -13.682 9.448 15.219 1.00 79.19 95 VAL A CA 1
ATOM 769 C C . VAL A 1 95 ? -13.782 8.540 16.439 1.00 79.19 95 VAL A C 1
ATOM 771 O O . VAL A 1 95 ? -14.403 7.482 16.362 1.00 79.19 95 VAL A O 1
ATOM 774 N N . TYR A 1 96 ? -13.170 8.943 17.554 1.00 79.31 96 TYR A N 1
ATOM 775 C CA . TYR A 1 96 ? -13.259 8.197 18.809 1.00 79.31 96 TYR A CA 1
ATOM 776 C C . TYR A 1 96 ? -14.632 8.387 19.458 1.00 79.31 96 TYR A C 1
ATOM 778 O O . TYR A 1 96 ? -15.040 9.522 19.707 1.00 79.31 96 TYR A O 1
ATOM 786 N N . GLU A 1 97 ? -15.311 7.285 19.778 1.00 80.94 97 GLU A N 1
ATOM 787 C CA . GLU A 1 97 ? -16.577 7.300 20.512 1.00 80.94 97 GLU A CA 1
ATOM 788 C C . GLU A 1 97 ? -16.343 6.758 21.937 1.00 80.94 97 GLU A C 1
ATOM 790 O O . GLU A 1 97 ? -16.047 5.573 22.105 1.00 80.94 97 GLU A O 1
ATOM 795 N N . PRO A 1 98 ? -16.412 7.605 22.981 1.00 81.00 98 PRO A N 1
ATOM 796 C CA . PRO A 1 98 ? -16.144 7.172 24.348 1.00 81.00 98 PRO A CA 1
ATOM 797 C C . PRO A 1 98 ? -17.247 6.244 24.863 1.00 81.00 98 PRO A C 1
ATOM 799 O O . PRO A 1 98 ? -18.435 6.461 24.617 1.00 81.00 98 PRO A O 1
ATOM 802 N N . VAL A 1 99 ? -16.868 5.240 25.657 1.00 86.31 99 VAL A N 1
ATOM 803 C CA . VAL A 1 99 ? -17.854 4.358 26.297 1.00 86.31 99 VAL A CA 1
ATOM 804 C C . VAL A 1 99 ? -18.431 5.040 27.543 1.00 86.31 99 VAL A C 1
ATOM 806 O O . VAL A 1 99 ? -17.674 5.623 28.327 1.00 86.31 99 VAL A O 1
ATOM 809 N N . PRO A 1 100 ? -19.755 4.963 27.784 1.00 89.56 100 PRO A N 1
ATOM 810 C CA . PRO A 1 100 ? -20.353 5.514 28.994 1.00 89.56 100 PRO A CA 1
ATOM 811 C C . PRO A 1 100 ? -19.679 4.982 30.268 1.00 89.56 100 PRO A C 1
ATOM 813 O O . PRO A 1 100 ? -19.538 3.774 30.447 1.00 89.56 100 PRO A O 1
ATOM 816 N N . GLY A 1 101 ? -19.271 5.888 31.161 1.00 90.62 101 GLY A N 1
ATOM 817 C CA . GLY A 1 101 ? -18.599 5.544 32.423 1.00 90.62 101 GLY A CA 1
ATOM 818 C C . GLY A 1 101 ? -17.090 5.297 32.312 1.00 90.62 101 GLY A C 1
ATOM 819 O O . GLY A 1 101 ? -16.461 4.928 33.302 1.00 90.62 101 GLY A O 1
ATOM 820 N N . GLU A 1 102 ? -16.495 5.509 31.139 1.00 90.25 102 GLU A N 1
ATOM 821 C CA . GLU A 1 102 ? -15.054 5.392 30.945 1.00 90.25 102 GLU A CA 1
ATOM 822 C C . GLU A 1 102 ? -14.283 6.542 31.616 1.00 90.25 102 GLU A C 1
ATOM 824 O O . GLU A 1 102 ? -14.618 7.720 31.487 1.00 90.25 102 GLU A O 1
ATOM 829 N N . THR A 1 103 ? -13.209 6.200 32.328 1.00 91.50 103 THR A N 1
ATOM 830 C CA . THR A 1 103 ? -12.285 7.190 32.903 1.00 91.50 103 THR A CA 1
ATOM 831 C C . THR A 1 103 ? -11.337 7.751 31.838 1.00 91.50 103 THR A C 1
ATOM 833 O O . THR A 1 103 ? -11.049 7.097 30.837 1.00 91.50 103 THR A O 1
ATOM 836 N N . GLY A 1 104 ? -10.751 8.931 32.071 1.00 85.69 104 GLY A N 1
ATOM 837 C CA . GLY A 1 104 ? -9.799 9.529 31.120 1.00 85.69 104 GLY A CA 1
ATOM 838 C C . GLY A 1 104 ? -8.593 8.634 30.787 1.00 85.69 104 GLY A C 1
ATOM 839 O O . GLY A 1 104 ? -8.148 8.596 29.642 1.00 85.69 104 GLY A O 1
ATOM 840 N N . TYR A 1 105 ? -8.097 7.857 31.757 1.00 83.75 105 TYR A N 1
ATOM 841 C CA . TYR A 1 105 ? -7.001 6.907 31.531 1.00 83.75 105 TYR A CA 1
ATOM 842 C C . TYR A 1 105 ? -7.416 5.743 30.623 1.00 83.75 105 TYR A C 1
ATOM 844 O O . TYR A 1 105 ? -6.680 5.381 29.705 1.00 83.75 105 TYR A O 1
ATOM 852 N N . GLN A 1 106 ? -8.600 5.175 30.864 1.00 84.38 106 GLN A N 1
ATOM 853 C CA . GLN A 1 106 ? -9.144 4.091 30.044 1.00 84.38 106 GLN A CA 1
ATOM 854 C C . GLN A 1 106 ? -9.394 4.570 28.611 1.00 84.38 106 GLN A C 1
ATOM 856 O O . GLN A 1 106 ? -8.947 3.911 27.676 1.00 84.38 106 GLN A O 1
ATOM 861 N N . SER A 1 107 ? -9.956 5.773 28.462 1.00 85.56 107 SER A N 1
ATOM 862 C CA . SER A 1 107 ? -10.187 6.407 27.163 1.00 85.56 107 SER A CA 1
ATOM 863 C C . SER A 1 107 ? -8.885 6.596 26.382 1.00 85.56 107 SER A C 1
ATOM 865 O O . SER A 1 107 ? -8.773 6.176 25.233 1.00 85.56 107 SER A O 1
ATOM 867 N N . ALA A 1 108 ? -7.833 7.115 27.024 1.00 84.69 108 ALA A N 1
ATOM 868 C CA . ALA A 1 108 ? -6.527 7.260 26.383 1.00 84.69 108 ALA A CA 1
ATOM 869 C C . ALA A 1 108 ? -5.894 5.909 25.995 1.00 84.69 108 ALA A C 1
ATOM 871 O O . ALA A 1 108 ? -5.258 5.802 24.945 1.00 84.69 108 ALA A O 1
ATOM 872 N N . ALA A 1 109 ? -6.040 4.876 26.830 1.00 85.31 109 ALA A N 1
ATOM 873 C CA . ALA A 1 109 ? -5.528 3.540 26.533 1.00 85.31 109 ALA A CA 1
ATOM 874 C C . ALA A 1 109 ? -6.268 2.899 25.350 1.00 85.31 109 ALA A C 1
ATOM 876 O O . ALA A 1 109 ? -5.623 2.358 24.448 1.00 85.31 109 ALA A O 1
ATOM 877 N N . ARG A 1 110 ? -7.600 3.013 25.319 1.00 87.44 110 ARG A N 1
ATOM 878 C CA . ARG A 1 110 ? -8.435 2.514 24.226 1.00 87.44 110 ARG A CA 1
ATOM 879 C C . ARG A 1 110 ? -8.154 3.257 22.929 1.00 87.44 110 ARG A C 1
ATOM 881 O O . ARG A 1 110 ? -7.889 2.608 21.926 1.00 87.44 110 ARG A O 1
ATOM 888 N N . LEU A 1 111 ? -8.093 4.587 22.967 1.00 87.62 111 LEU A N 1
ATOM 889 C CA . LEU A 1 111 ? -7.753 5.409 21.808 1.00 87.62 111 LEU A CA 1
ATOM 890 C C . LEU A 1 111 ? -6.425 4.972 21.172 1.00 87.62 111 LEU A C 1
ATOM 892 O O . LEU A 1 111 ? -6.346 4.811 19.958 1.00 87.62 111 LEU A O 1
ATOM 896 N N . ARG A 1 112 ? -5.383 4.729 21.978 1.00 88.25 112 ARG A N 1
ATOM 897 C CA . ARG A 1 112 ? -4.093 4.231 21.468 1.00 88.25 112 ARG A CA 1
ATOM 898 C C . ARG A 1 112 ? -4.207 2.839 20.850 1.00 88.25 112 ARG A C 1
ATOM 900 O O . ARG A 1 112 ? -3.575 2.587 19.828 1.00 88.25 112 ARG A O 1
ATOM 907 N N . ALA A 1 113 ? -4.980 1.946 21.465 1.00 86.25 113 ALA A N 1
ATOM 908 C CA . ALA A 1 113 ? -5.193 0.596 20.952 1.00 86.25 113 ALA A CA 1
ATOM 909 C C . ALA A 1 113 ? -5.969 0.605 19.624 1.00 86.25 113 ALA A C 1
ATOM 911 O O . ALA A 1 113 ? -5.597 -0.106 18.694 1.00 86.25 113 ALA A O 1
ATOM 912 N N . GLU A 1 114 ? -6.999 1.443 19.512 1.00 87.62 114 GLU A N 1
ATOM 913 C CA . GLU A 1 114 ? -7.788 1.600 18.290 1.00 87.62 114 GLU A CA 1
ATOM 914 C C . GLU A 1 114 ? -6.967 2.232 17.171 1.00 87.62 114 GLU A C 1
ATOM 916 O O . GLU A 1 114 ? -6.940 1.694 16.069 1.00 87.62 114 GLU A O 1
ATOM 921 N N . LEU A 1 115 ? -6.215 3.302 17.455 1.00 87.31 115 LEU A N 1
ATOM 922 C CA . LEU A 1 115 ? -5.291 3.875 16.479 1.00 87.31 115 LEU A CA 1
ATOM 923 C C . LEU A 1 115 ? -4.282 2.823 16.003 1.00 87.31 115 LEU A C 1
ATOM 925 O O . LEU A 1 115 ? -4.134 2.640 14.800 1.00 87.31 115 LEU A O 1
ATOM 929 N N . ARG A 1 116 ? -3.651 2.064 16.907 1.00 85.69 116 ARG A N 1
ATOM 930 C CA . ARG A 1 116 ? -2.746 0.975 16.505 1.00 85.69 116 ARG A CA 1
ATOM 931 C C . ARG A 1 116 ? -3.433 -0.010 15.554 1.00 85.69 116 ARG A C 1
ATOM 933 O O . ARG A 1 116 ? -2.883 -0.299 14.499 1.00 85.69 116 ARG A O 1
ATOM 940 N N . ALA A 1 117 ? -4.650 -0.446 15.882 1.00 85.12 117 ALA A N 1
ATOM 941 C CA . ALA A 1 117 ? -5.417 -1.357 15.038 1.00 85.12 117 ALA A CA 1
ATOM 942 C C . ALA A 1 117 ? -5.667 -0.778 13.630 1.00 85.12 117 ALA A C 1
ATOM 944 O O . ALA A 1 117 ? -5.467 -1.483 12.643 1.00 85.12 117 ALA A O 1
ATOM 945 N N . VAL A 1 118 ? -6.024 0.508 13.520 1.00 87.12 118 VAL A N 1
ATOM 946 C CA . VAL A 1 118 ? -6.159 1.194 12.219 1.00 87.12 118 VAL A CA 1
ATOM 947 C C . VAL A 1 118 ? -4.840 1.217 11.457 1.00 87.12 118 VAL A C 1
ATOM 949 O O . VAL A 1 118 ? -4.814 0.927 10.259 1.00 87.12 118 VAL A O 1
ATOM 952 N N . GLY A 1 119 ? -3.748 1.545 12.149 1.00 83.88 119 GLY A N 1
ATOM 953 C CA . GLY A 1 119 ? -2.400 1.526 11.593 1.00 83.88 119 GLY A CA 1
ATOM 954 C C . GLY A 1 119 ? -2.067 0.157 11.006 1.00 83.88 119 GLY A C 1
ATOM 955 O O . GLY A 1 119 ? -1.630 0.083 9.862 1.00 83.88 119 GLY A O 1
ATOM 956 N N . ASP A 1 120 ? -2.396 -0.923 11.712 1.00 80.38 120 ASP A N 1
ATOM 957 C CA . ASP A 1 120 ? -2.198 -2.312 11.272 1.00 80.38 120 ASP A CA 1
ATOM 958 C C . ASP A 1 120 ? -3.228 -2.785 10.222 1.00 80.38 120 ASP A C 1
ATOM 960 O O . ASP A 1 120 ? -3.251 -3.951 9.831 1.00 80.38 120 ASP A O 1
ATOM 964 N N . GLY A 1 121 ? -4.092 -1.890 9.731 1.00 79.94 121 GLY A N 1
ATOM 965 C CA . GLY A 1 121 ? -5.068 -2.184 8.681 1.00 79.94 121 GLY A CA 1
ATOM 966 C C . GLY A 1 121 ? -6.318 -2.924 9.158 1.00 79.94 121 GLY A C 1
ATOM 967 O O . GLY A 1 121 ? -7.106 -3.377 8.326 1.00 79.94 121 GLY A O 1
ATOM 968 N N . GLN A 1 122 ? -6.536 -3.034 10.470 1.00 81.12 122 GLN A N 1
ATOM 969 C CA . GLN A 1 122 ? -7.795 -3.535 11.011 1.00 81.12 122 GLN A CA 1
ATOM 970 C C . GLN A 1 122 ? -8.902 -2.492 10.791 1.00 81.12 122 GLN A C 1
ATOM 972 O O . GLN A 1 122 ? -8.679 -1.293 10.994 1.00 81.12 122 GLN A O 1
ATOM 977 N N . PRO A 1 123 ? -10.112 -2.915 10.391 1.00 69.56 123 PRO A N 1
ATOM 978 C CA . PRO A 1 123 ? -11.227 -1.994 10.240 1.00 69.56 123 PRO A CA 1
ATOM 979 C C . PRO A 1 123 ? -11.623 -1.409 11.604 1.00 69.56 123 PRO A C 1
ATOM 981 O O . PRO A 1 123 ? -11.664 -2.116 12.611 1.00 69.56 123 PRO A O 1
ATOM 984 N N . THR A 1 124 ? -11.948 -0.115 11.640 1.00 69.56 124 THR A N 1
ATOM 985 C CA . THR A 1 124 ? -12.468 0.532 12.855 1.00 69.56 124 THR A CA 1
ATOM 986 C C . THR A 1 124 ? -13.842 -0.031 13.206 1.00 69.56 124 THR A C 1
ATOM 988 O O . THR A 1 124 ? -14.592 -0.443 12.319 1.00 69.56 124 THR A O 1
ATOM 991 N N . GLN A 1 125 ? -14.229 -0.001 14.486 1.00 66.19 125 GLN A N 1
ATOM 992 C CA . GLN A 1 125 ? -15.596 -0.374 14.877 1.00 66.19 125 GLN A CA 1
ATOM 993 C C . GLN A 1 125 ? -16.638 0.478 14.141 1.00 66.19 125 GLN A C 1
ATOM 995 O O . GLN A 1 125 ? -17.653 -0.053 13.697 1.00 66.19 125 GLN A O 1
ATOM 1000 N N . ASN A 1 126 ? -16.339 1.759 13.909 1.00 63.19 126 ASN A N 1
ATOM 1001 C CA . ASN A 1 126 ? -17.175 2.652 13.110 1.00 63.19 126 ASN A CA 1
ATOM 1002 C C . ASN A 1 126 ? -17.249 2.227 11.642 1.00 63.19 126 ASN A C 1
ATOM 1004 O O . ASN A 1 126 ? -18.343 2.190 11.095 1.00 63.19 126 ASN A O 1
ATOM 1008 N N . ALA A 1 127 ? -16.144 1.806 11.020 1.00 58.06 127 ALA A N 1
ATOM 1009 C CA . ALA A 1 127 ? -16.163 1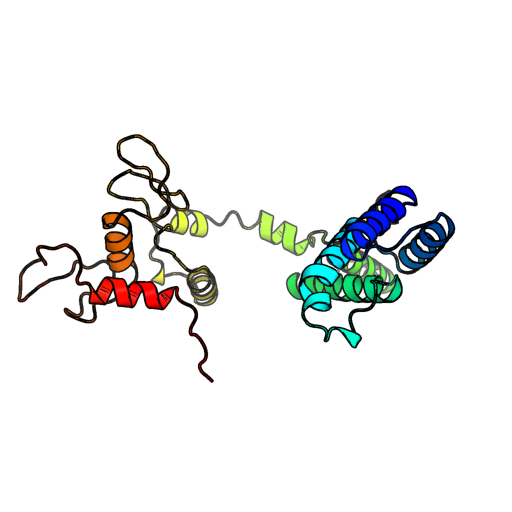.267 9.662 1.00 58.06 127 ALA A CA 1
ATOM 1010 C C . ALA A 1 127 ? -16.959 -0.041 9.586 1.00 58.06 127 ALA A C 1
ATOM 1012 O O . ALA A 1 127 ? -17.747 -0.214 8.664 1.00 58.06 127 ALA A O 1
ATOM 1013 N N . VAL A 1 128 ? -16.819 -0.947 10.561 1.00 55.97 128 VAL A N 1
ATOM 1014 C CA . VAL A 1 128 ? -17.615 -2.184 10.634 1.00 55.97 128 VAL A CA 1
ATOM 1015 C C . VAL A 1 128 ? -19.101 -1.867 10.837 1.00 55.97 128 VAL A C 1
ATOM 1017 O O . VAL A 1 128 ? -19.951 -2.497 10.208 1.00 55.97 128 VAL A O 1
ATOM 1020 N N . ARG A 1 129 ? -19.437 -0.866 11.659 1.00 57.72 129 ARG A N 1
ATOM 1021 C CA . ARG A 1 129 ? -20.811 -0.401 11.915 1.00 57.72 129 ARG A CA 1
ATOM 1022 C C . ARG A 1 129 ? -21.418 0.319 10.707 1.00 57.72 129 ARG A C 1
ATOM 1024 O O . ARG A 1 129 ? -22.578 0.095 10.372 1.00 57.72 129 ARG A O 1
ATOM 1031 N N . GLU A 1 130 ? -20.635 1.124 9.997 1.00 56.53 130 GLU A N 1
ATOM 1032 C CA . GLU A 1 130 ? -21.019 1.718 8.715 1.00 56.53 130 GLU A CA 1
ATOM 1033 C C . GLU A 1 130 ? -21.203 0.651 7.635 1.00 56.53 130 GLU A C 1
ATOM 1035 O O . GLU A 1 130 ? -22.192 0.672 6.915 1.00 56.53 130 GLU A O 1
ATOM 1040 N N . LEU A 1 131 ? -20.291 -0.315 7.524 1.00 52.28 131 LEU A N 1
ATOM 1041 C CA . LEU A 1 131 ? -20.386 -1.410 6.554 1.00 52.28 131 LEU A CA 1
ATOM 1042 C C . LEU A 1 131 ? -21.596 -2.307 6.832 1.00 52.28 131 LEU A C 1
ATOM 1044 O O . LEU A 1 131 ? -22.284 -2.705 5.897 1.00 52.28 131 LEU A O 1
ATOM 1048 N N . SER A 1 132 ? -21.893 -2.581 8.103 1.00 52.50 132 SER A N 1
ATOM 1049 C CA . SER A 1 132 ? -23.072 -3.360 8.503 1.00 52.50 132 SER A CA 1
ATOM 1050 C C . SER A 1 132 ? -24.385 -2.582 8.376 1.00 52.50 132 SER A C 1
ATOM 1052 O O . SER A 1 132 ? -25.412 -3.188 8.087 1.00 52.50 132 SER A O 1
ATOM 1054 N N . SER A 1 133 ? -24.368 -1.249 8.489 1.00 51.94 133 SER A N 1
ATOM 1055 C CA . SER A 1 133 ? -25.529 -0.395 8.177 1.00 51.94 133 SER A CA 1
ATOM 1056 C C . SER A 1 133 ? -25.667 -0.051 6.684 1.00 51.94 133 SER A C 1
ATOM 1058 O O . SER A 1 133 ? -26.702 0.462 6.264 1.00 51.94 133 SER A O 1
ATOM 1060 N N . ARG A 1 134 ? -24.664 -0.374 5.853 1.00 46.31 134 ARG A N 1
ATOM 1061 C CA . ARG A 1 134 ? -24.636 -0.151 4.394 1.00 46.31 134 ARG A CA 1
ATOM 1062 C C . ARG A 1 134 ? -25.256 -1.276 3.554 1.00 46.31 134 ARG A C 1
ATOM 1064 O O . ARG A 1 134 ? -25.014 -1.318 2.349 1.00 46.31 134 ARG A O 1
ATOM 1071 N N . GLN A 1 135 ? -26.145 -2.111 4.096 1.00 48.34 135 GLN A N 1
ATOM 1072 C CA . GLN A 1 135 ? -27.216 -2.665 3.250 1.00 48.34 135 GLN A CA 1
ATOM 1073 C C . GLN A 1 135 ? -28.216 -1.539 2.953 1.00 48.34 135 GLN A C 1
ATOM 1075 O O . GLN A 1 135 ? -29.285 -1.453 3.548 1.00 48.34 135 GLN A O 1
ATOM 1080 N N . LYS A 1 136 ? -27.821 -0.603 2.082 1.00 50.69 136 LYS A N 1
ATOM 1081 C CA . LYS A 1 136 ? -28.688 0.492 1.647 1.00 50.69 136 LYS A CA 1
ATOM 1082 C C . LYS A 1 136 ? -29.474 0.029 0.414 1.00 50.69 136 LYS A C 1
ATOM 1084 O O . LYS A 1 136 ? -28.858 -0.100 -0.646 1.00 50.69 136 LYS A O 1
ATOM 1089 N N . PRO A 1 137 ? -30.802 -0.173 0.512 1.00 52.25 137 PRO A N 1
ATOM 1090 C CA . PRO A 1 137 ? -31.640 -0.571 -0.625 1.00 52.25 137 PRO A CA 1
ATOM 1091 C C . PRO A 1 137 ? -31.569 0.427 -1.794 1.00 52.25 137 PRO A C 1
ATOM 1093 O O . PRO A 1 137 ? -31.765 0.048 -2.941 1.00 52.25 137 PRO A O 1
ATOM 1096 N N . GLU A 1 138 ? -31.193 1.683 -1.533 1.00 46.69 138 GLU A N 1
ATOM 1097 C CA . GLU A 1 138 ? -30.893 2.694 -2.558 1.00 46.69 138 GLU A CA 1
ATOM 1098 C C . GLU A 1 138 ? -29.725 2.320 -3.477 1.00 46.69 138 GLU A C 1
ATOM 1100 O O . GLU A 1 138 ? -29.809 2.527 -4.684 1.00 46.69 138 GLU A O 1
ATOM 1105 N N . LEU A 1 139 ? -28.641 1.743 -2.947 1.00 46.03 139 LEU A N 1
ATOM 1106 C CA . LEU A 1 139 ? -27.500 1.338 -3.774 1.00 46.03 139 LEU A CA 1
ATOM 1107 C C . LEU A 1 139 ? -27.869 0.130 -4.646 1.00 46.03 139 LEU A C 1
ATOM 1109 O O . LEU A 1 139 ? -27.451 0.041 -5.797 1.00 46.03 139 LEU A O 1
ATOM 1113 N N . GLU A 1 140 ? -28.697 -0.768 -4.115 1.00 49.59 140 GLU A N 1
ATOM 1114 C CA . GLU A 1 140 ? -29.265 -1.894 -4.856 1.00 49.59 140 GLU A CA 1
ATOM 1115 C C . GLU A 1 140 ? -30.235 -1.416 -5.949 1.00 49.59 140 GLU A C 1
ATOM 1117 O O . GLU A 1 140 ? -30.192 -1.926 -7.066 1.00 49.59 140 GLU A O 1
ATOM 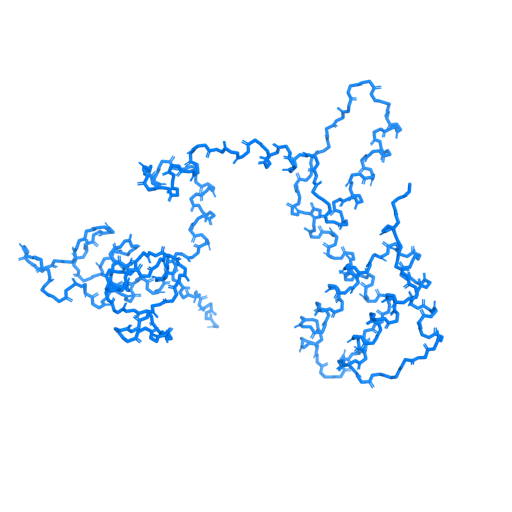1122 N N . ALA A 1 141 ? -31.036 -0.377 -5.687 1.00 49.88 141 ALA A N 1
ATOM 1123 C CA . ALA A 1 141 ? -31.918 0.268 -6.664 1.00 49.88 141 ALA A CA 1
ATOM 1124 C C . ALA A 1 141 ? -31.145 0.987 -7.789 1.00 49.88 141 ALA A C 1
ATOM 1126 O O . ALA A 1 141 ? -31.545 0.930 -8.952 1.00 49.88 141 ALA A O 1
ATOM 1127 N N . VAL A 1 142 ? -30.007 1.614 -7.473 1.00 48.34 142 VAL A N 1
ATOM 1128 C CA . VAL A 1 142 ? -29.112 2.238 -8.466 1.00 48.34 142 VAL A CA 1
ATOM 1129 C C . VAL A 1 142 ? -28.388 1.180 -9.302 1.00 48.34 142 VAL A C 1
ATOM 1131 O O . VAL A 1 142 ? -28.337 1.287 -10.524 1.00 48.34 142 VAL A O 1
ATOM 1134 N N . LEU A 1 143 ? -27.869 0.118 -8.678 1.00 46.81 143 LEU A N 1
ATOM 1135 C CA . LEU A 1 143 ? -27.174 -0.968 -9.383 1.00 46.81 143 LEU A CA 1
ATOM 1136 C C . LEU A 1 143 ? -28.121 -1.859 -10.205 1.00 46.81 143 LEU A C 1
ATOM 1138 O O . LEU A 1 143 ? -27.700 -2.425 -11.213 1.00 46.81 143 LEU A O 1
ATOM 1142 N N . SER A 1 144 ? -29.392 -1.963 -9.807 1.00 47.78 144 SER A N 1
ATOM 1143 C CA . SER A 1 144 ? -30.455 -2.625 -10.580 1.00 47.78 144 SER A CA 1
ATOM 1144 C C . SER A 1 144 ? -31.082 -1.731 -11.658 1.00 47.78 144 SER A C 1
ATOM 1146 O O . SER A 1 144 ? -31.864 -2.227 -12.467 1.00 47.78 144 SER A O 1
ATOM 1148 N N . GLY A 1 145 ? -30.701 -0.448 -11.722 1.00 42.84 145 GLY A N 1
ATOM 1149 C CA . GLY A 1 145 ? -31.122 0.490 -12.767 1.00 42.84 145 GLY A CA 1
ATOM 1150 C C . GLY A 1 145 ? -32.545 1.032 -12.608 1.00 42.84 145 GLY A C 1
ATOM 1151 O O . GLY A 1 145 ? -33.144 1.445 -13.596 1.00 42.84 145 GLY A O 1
ATOM 1152 N N . ILE A 1 146 ? -33.099 1.003 -11.393 1.00 44.38 146 ILE A N 1
ATOM 1153 C CA . ILE A 1 146 ? -34.485 1.403 -11.099 1.00 44.38 146 ILE A CA 1
ATOM 1154 C C . ILE A 1 146 ? -34.578 2.889 -10.696 1.00 44.38 146 ILE A C 1
ATOM 1156 O O . ILE A 1 146 ? -35.628 3.502 -10.877 1.00 44.38 146 ILE A O 1
ATOM 1160 N N . ALA A 1 147 ? -33.498 3.490 -10.182 1.00 45.78 147 ALA A N 1
ATOM 1161 C CA . ALA A 1 147 ? -33.479 4.886 -9.728 1.00 45.78 147 ALA A CA 1
ATOM 1162 C C . ALA A 1 147 ? -32.685 5.818 -10.663 1.00 45.78 147 ALA A C 1
ATOM 1164 O O . ALA A 1 147 ? -31.618 5.453 -11.160 1.00 45.78 147 ALA A O 1
ATOM 1165 N N . ASP A 1 148 ? -33.197 7.041 -10.856 1.00 52.88 148 ASP A N 1
ATOM 1166 C CA . ASP A 1 148 ? -32.554 8.101 -11.641 1.00 52.88 148 ASP A CA 1
ATOM 1167 C C . ASP A 1 148 ? -31.265 8.570 -10.946 1.00 52.88 148 ASP A C 1
ATOM 1169 O O . ASP A 1 148 ? -31.281 9.044 -9.808 1.00 52.88 148 ASP A O 1
ATOM 1173 N N . ILE A 1 149 ? -30.135 8.457 -11.647 1.00 48.62 149 ILE A N 1
ATOM 1174 C CA . ILE A 1 149 ? -28.797 8.850 -11.175 1.00 48.62 149 ILE A CA 1
ATOM 1175 C C . ILE A 1 149 ? -28.766 10.336 -10.762 1.00 48.62 149 ILE A C 1
ATOM 1177 O O . ILE A 1 149 ? -27.964 10.731 -9.912 1.00 48.62 149 ILE A O 1
ATOM 1181 N N . ARG A 1 150 ? -29.671 11.165 -11.300 1.00 51.72 150 ARG A N 1
ATOM 1182 C CA . ARG A 1 150 ? -29.819 12.585 -10.938 1.00 51.72 150 ARG A CA 1
ATOM 1183 C C . ARG A 1 150 ? -30.378 12.812 -9.533 1.00 51.72 150 ARG A C 1
ATOM 1185 O O . ARG A 1 150 ? -30.204 13.902 -9.001 1.00 51.72 150 ARG A O 1
ATOM 1192 N N . ALA A 1 151 ? -31.011 11.809 -8.925 1.00 53.81 151 ALA A N 1
ATOM 1193 C CA . ALA A 1 151 ? -31.553 11.893 -7.569 1.00 53.81 151 ALA A CA 1
ATOM 1194 C C . ALA A 1 151 ? -30.514 11.589 -6.471 1.00 53.81 151 ALA A C 1
ATOM 1196 O O . ALA A 1 151 ? -30.827 11.706 -5.288 1.00 53.81 151 ALA A O 1
ATOM 1197 N N . LEU A 1 152 ? -29.286 11.198 -6.835 1.00 51.44 152 LEU A N 1
ATOM 1198 C CA . LEU A 1 152 ? -28.227 10.909 -5.866 1.00 51.44 152 LEU A CA 1
ATOM 1199 C C . LEU A 1 152 ? -27.574 12.188 -5.315 1.00 51.44 152 LEU A C 1
ATOM 1201 O O . LEU A 1 152 ? -27.421 13.146 -6.077 1.00 51.44 152 LEU A O 1
ATOM 1205 N N . PRO A 1 153 ? -27.126 12.185 -4.041 1.00 56.91 153 PRO A N 1
ATOM 1206 C CA . PRO A 1 153 ? -26.300 13.249 -3.469 1.00 56.91 153 PRO A CA 1
ATOM 1207 C C . PRO A 1 153 ? -25.038 13.509 -4.297 1.00 56.91 153 PRO A C 1
ATOM 1209 O O . PRO A 1 153 ? -24.451 12.570 -4.848 1.00 56.91 153 PRO A O 1
ATOM 1212 N N . ASP A 1 154 ? -24.621 14.774 -4.368 1.00 55.03 154 ASP A N 1
ATOM 1213 C CA . ASP A 1 154 ? -23.531 15.220 -5.241 1.00 55.03 154 ASP A CA 1
ATOM 1214 C C . ASP A 1 154 ? -22.212 14.492 -4.928 1.00 55.03 154 ASP A C 1
ATOM 1216 O O . ASP A 1 154 ? -21.523 14.071 -5.852 1.00 55.03 154 ASP A O 1
ATOM 1220 N N . GLU A 1 155 ? -21.922 14.172 -3.660 1.00 49.41 155 GLU A N 1
ATOM 1221 C CA . GLU A 1 155 ? -20.689 13.459 -3.293 1.00 49.41 155 GLU A CA 1
ATOM 1222 C C . GLU A 1 155 ? -20.648 12.019 -3.835 1.00 49.41 155 GLU A C 1
ATOM 1224 O O . GLU A 1 155 ? -19.591 11.498 -4.193 1.00 49.41 155 GLU A O 1
ATOM 1229 N N . ILE A 1 156 ? -21.804 11.352 -3.923 1.00 49.16 156 ILE A N 1
ATOM 1230 C CA . ILE A 1 156 ? -21.913 10.003 -4.500 1.00 49.16 156 ILE A CA 1
ATOM 1231 C C . ILE A 1 156 ? -21.861 10.086 -6.026 1.00 49.16 156 ILE A C 1
ATOM 1233 O O . ILE A 1 156 ? -21.252 9.227 -6.669 1.00 49.16 156 ILE A O 1
ATOM 1237 N N . ARG A 1 157 ? -22.465 11.129 -6.606 1.00 54.41 157 ARG A N 1
ATOM 1238 C CA . ARG A 1 157 ? -22.408 11.397 -8.044 1.00 54.41 157 ARG A CA 1
ATOM 1239 C C . ARG A 1 157 ? -20.968 11.643 -8.496 1.00 54.41 157 ARG A C 1
ATOM 1241 O O . ARG A 1 157 ? -20.562 11.070 -9.502 1.00 54.41 157 ARG A O 1
ATOM 1248 N N . ASP A 1 158 ? -20.191 12.379 -7.710 1.00 49.88 158 ASP A N 1
ATOM 1249 C CA . ASP A 1 158 ? -18.786 12.682 -7.983 1.00 49.88 158 ASP A CA 1
ATOM 1250 C C . ASP A 1 158 ? -17.901 11.436 -7.870 1.00 49.88 158 ASP A C 1
ATOM 1252 O O . ASP A 1 158 ? -17.105 11.161 -8.764 1.00 49.88 158 ASP A O 1
ATOM 1256 N N . VAL A 1 159 ? -18.099 10.592 -6.851 1.00 47.22 159 VAL A N 1
ATOM 1257 C CA . VAL A 1 159 ? -17.365 9.316 -6.714 1.00 47.22 159 VAL A CA 1
ATOM 1258 C C . VAL A 1 159 ? -17.708 8.323 -7.835 1.00 47.22 159 VAL A C 1
ATOM 1260 O O . VAL A 1 159 ? -16.845 7.564 -8.292 1.00 47.22 159 VAL A O 1
ATOM 1263 N N . LEU A 1 160 ? -18.961 8.302 -8.298 1.00 47.44 160 LEU A N 1
ATOM 1264 C CA . LEU A 1 160 ? -19.383 7.478 -9.436 1.00 47.44 160 LEU A CA 1
ATOM 1265 C C . LEU A 1 160 ? -18.885 8.039 -10.774 1.00 47.44 160 LEU A C 1
ATOM 1267 O O . LEU A 1 160 ? -18.534 7.253 -11.655 1.00 47.44 160 LEU A O 1
ATOM 1271 N N . ALA A 1 161 ? -18.797 9.364 -10.914 1.00 51.00 161 ALA A N 1
ATOM 1272 C CA . ALA A 1 161 ? -18.169 10.021 -12.057 1.00 51.00 161 ALA A CA 1
ATOM 1273 C C . ALA A 1 161 ? -16.657 9.730 -12.111 1.00 51.00 161 ALA A C 1
ATOM 1275 O O . ALA A 1 161 ? -16.113 9.477 -13.188 1.00 51.00 161 ALA A O 1
ATOM 1276 N N . ASP A 1 162 ? -15.999 9.673 -10.950 1.00 42.75 162 ASP A N 1
ATOM 1277 C CA . ASP A 1 162 ? -14.561 9.421 -10.823 1.00 42.75 162 ASP A CA 1
ATOM 1278 C C . ASP A 1 162 ? -14.195 7.935 -11.052 1.00 42.75 162 ASP A C 1
ATOM 1280 O O . ASP A 1 162 ? -13.125 7.597 -11.574 1.00 42.75 162 ASP A O 1
ATOM 1284 N N . ARG A 1 163 ? -15.135 7.004 -10.816 1.00 46.56 163 ARG A N 1
ATOM 1285 C CA . ARG A 1 163 ? -15.063 5.618 -11.321 1.00 46.56 163 ARG A CA 1
ATOM 1286 C C . ARG A 1 163 ? -15.452 5.551 -12.800 1.00 46.56 163 ARG A C 1
ATOM 1288 O O . ARG A 1 163 ? -16.466 4.968 -13.174 1.00 46.56 163 ARG A O 1
ATOM 1295 N N . ARG A 1 164 ? -14.574 6.109 -13.638 1.00 52.91 164 ARG A N 1
ATOM 1296 C CA . ARG A 1 164 ? -14.608 6.158 -15.113 1.00 52.91 164 ARG A CA 1
ATOM 1297 C C . ARG A 1 164 ? -15.419 5.015 -15.738 1.00 52.91 164 ARG A C 1
ATOM 1299 O O . ARG A 1 164 ? -14.931 3.891 -15.900 1.00 52.91 164 ARG A O 1
ATOM 1306 N N . ILE A 1 165 ? -16.656 5.326 -16.126 1.00 62.09 165 ILE A N 1
ATOM 1307 C CA . ILE A 1 165 ? -17.593 4.449 -16.840 1.00 62.09 165 ILE A CA 1
ATOM 1308 C C . ILE A 1 165 ? -17.015 4.184 -18.238 1.00 62.09 165 ILE A C 1
ATOM 1310 O O . ILE A 1 165 ? -17.339 4.849 -19.216 1.00 62.09 165 ILE A O 1
ATOM 1314 N N . GLY A 1 166 ? -16.081 3.235 -18.336 1.00 78.50 166 GLY A N 1
ATOM 1315 C CA . GLY A 1 166 ? -15.450 2.849 -19.597 1.00 78.50 166 GLY A CA 1
ATOM 1316 C C . GLY A 1 166 ? -16.435 2.173 -20.555 1.00 78.50 166 GLY A C 1
ATOM 1317 O O . GLY A 1 166 ? -17.484 1.707 -20.126 1.00 78.50 166 GLY A O 1
ATOM 1318 N N . VAL A 1 167 ? -16.071 1.970 -21.826 1.00 86.31 167 VAL A N 1
ATOM 1319 C CA . VAL A 1 167 ? -16.897 1.226 -22.818 1.00 86.31 167 VAL A CA 1
ATOM 1320 C C . VAL A 1 167 ? -17.390 -0.144 -22.304 1.00 86.31 167 VAL A C 1
ATOM 1322 O O . VAL A 1 167 ? -18.416 -0.667 -22.736 1.00 86.31 167 VAL A O 1
ATOM 1325 N N . ARG A 1 168 ? -16.656 -0.763 -21.371 1.00 86.94 168 ARG A N 1
ATOM 1326 C CA . ARG A 1 168 ? -17.008 -2.062 -20.775 1.00 86.94 168 ARG A CA 1
ATOM 1327 C C . ARG A 1 168 ? -18.016 -1.974 -19.624 1.00 86.94 168 ARG A C 1
ATOM 1329 O O . ARG A 1 168 ? -18.429 -3.019 -19.143 1.00 86.94 168 ARG A O 1
ATOM 1336 N N . SER A 1 169 ? -18.422 -0.790 -19.187 1.00 83.31 169 SER A N 1
ATOM 1337 C CA . SER A 1 169 ? -19.402 -0.590 -18.105 1.00 83.31 169 SER A CA 1
ATOM 1338 C C . SER A 1 169 ? -20.818 -1.049 -18.462 1.00 83.31 169 SER A C 1
ATOM 1340 O O . SER A 1 169 ? -21.583 -1.409 -17.579 1.00 83.31 169 SER A O 1
ATOM 1342 N N . ILE A 1 170 ? -21.158 -1.098 -19.750 1.00 84.94 170 ILE A N 1
ATOM 1343 C CA . ILE A 1 170 ? -22.477 -1.525 -20.226 1.00 84.94 170 ILE A CA 1
ATOM 1344 C C . ILE A 1 170 ? -22.439 -2.938 -20.814 1.00 84.94 170 ILE A C 1
ATOM 1346 O O . ILE A 1 170 ? -21.378 -3.416 -21.230 1.00 84.94 170 ILE A O 1
ATOM 1350 N N . ARG A 1 171 ? -23.592 -3.610 -20.892 1.00 89.19 171 ARG A N 1
ATOM 1351 C CA . ARG A 1 171 ? -23.743 -4.903 -21.583 1.00 89.19 171 ARG A CA 1
ATOM 1352 C C . ARG A 1 171 ? -23.504 -4.739 -23.091 1.00 89.19 171 ARG A C 1
ATOM 1354 O O . ARG A 1 171 ? -23.921 -3.753 -23.686 1.00 89.19 171 ARG A O 1
ATOM 1361 N N . CYS A 1 172 ? -22.831 -5.702 -23.724 1.00 93.38 172 CYS A N 1
ATOM 1362 C CA . CYS A 1 172 ? -22.642 -5.688 -25.178 1.00 93.38 172 CYS A CA 1
ATOM 1363 C C . CYS A 1 172 ? -23.929 -6.122 -25.903 1.00 93.38 172 CYS A C 1
ATOM 1365 O O . CYS A 1 172 ? -24.335 -7.263 -25.698 1.00 93.38 172 CYS A O 1
ATOM 1367 N N . PRO A 1 173 ? -24.518 -5.308 -26.797 1.00 93.56 173 PRO A N 1
ATOM 1368 C CA . PRO A 1 173 ? -25.728 -5.702 -27.527 1.00 93.56 173 PRO A CA 1
ATOM 1369 C C . PRO A 1 173 ? -25.475 -6.809 -28.566 1.00 93.56 173 PRO A C 1
ATOM 1371 O O . PRO A 1 173 ? -26.392 -7.531 -28.930 1.00 93.56 173 PRO A O 1
ATOM 1374 N N . GLN A 1 174 ? -24.231 -6.975 -29.031 1.00 93.12 174 GLN A N 1
ATOM 1375 C CA . GLN A 1 174 ? -23.891 -7.957 -30.066 1.00 93.12 174 GLN A CA 1
ATOM 1376 C C . GLN A 1 174 ? -23.594 -9.362 -29.524 1.00 93.12 174 GLN A C 1
ATOM 1378 O O . GLN A 1 174 ? -23.990 -10.343 -30.140 1.00 93.12 174 GLN A O 1
ATOM 1383 N N . CYS A 1 175 ? -22.881 -9.488 -28.399 1.00 93.31 175 CYS A N 1
ATOM 1384 C CA . CYS A 1 175 ? -22.520 -10.797 -27.829 1.00 93.31 175 CYS A CA 1
ATOM 1385 C C . CYS A 1 175 ? -23.014 -11.019 -26.396 1.00 93.31 175 CYS A C 1
ATOM 1387 O O . CYS A 1 175 ? -22.624 -11.994 -25.763 1.00 93.31 175 CYS A O 1
ATOM 1389 N N . ASN A 1 176 ? -23.832 -10.109 -25.857 1.00 92.56 176 ASN A N 1
ATOM 1390 C CA . ASN A 1 176 ? -24.391 -10.163 -24.502 1.00 92.56 176 ASN A CA 1
ATOM 1391 C C . ASN A 1 176 ? -23.369 -10.243 -23.356 1.00 92.56 176 ASN A C 1
ATOM 1393 O O . ASN A 1 176 ? -23.755 -10.490 -22.214 1.00 92.56 176 ASN A O 1
ATOM 1397 N N . ALA A 1 177 ? -22.086 -9.969 -23.622 1.00 88.88 177 ALA A N 1
ATOM 1398 C CA . ALA A 1 177 ? -21.062 -9.883 -22.586 1.00 88.88 177 ALA A CA 1
ATOM 1399 C C . ALA A 1 177 ? -21.478 -8.881 -21.496 1.00 88.88 177 ALA A C 1
ATOM 1401 O O . ALA A 1 177 ? -21.819 -7.730 -21.798 1.00 88.88 177 ALA A O 1
ATOM 1402 N N . ALA A 1 178 ? -21.437 -9.328 -20.240 1.00 83.69 178 ALA A N 1
ATOM 1403 C CA . ALA A 1 178 ? -21.815 -8.533 -19.078 1.00 83.69 178 ALA A CA 1
ATOM 1404 C C . ALA A 1 178 ? -20.903 -7.295 -18.892 1.00 83.69 178 ALA A C 1
ATOM 1406 O O . ALA A 1 178 ? -19.787 -7.249 -19.436 1.00 83.69 178 ALA A O 1
ATOM 1407 N N . PRO A 1 179 ? -21.352 -6.282 -18.127 1.00 84.44 179 PRO A N 1
ATOM 1408 C CA . PRO A 1 179 ? -20.487 -5.215 -17.624 1.00 84.44 179 PRO A CA 1
ATOM 1409 C C . PRO A 1 179 ? -19.164 -5.749 -17.049 1.00 84.44 179 PRO A C 1
ATOM 1411 O O . PRO A 1 179 ? -19.133 -6.783 -16.391 1.00 84.44 179 PRO A O 1
ATOM 1414 N N . GLY A 1 180 ? -18.048 -5.090 -17.358 1.00 79.38 180 GLY A N 1
ATOM 1415 C CA . GLY A 1 180 ? -16.690 -5.490 -16.967 1.00 79.38 180 GLY A CA 1
ATOM 1416 C C . GLY A 1 180 ? -16.086 -6.645 -17.782 1.00 79.38 180 GLY A C 1
ATOM 1417 O O . GLY A 1 180 ? -14.863 -6.739 -17.898 1.00 79.38 180 GLY A O 1
ATOM 1418 N N . VAL A 1 181 ? -16.906 -7.482 -18.424 1.00 83.81 181 VAL A N 1
ATOM 1419 C CA . VAL A 1 181 ? -16.451 -8.666 -19.172 1.00 83.81 181 VAL A CA 1
ATOM 1420 C C . VAL A 1 181 ? -16.020 -8.297 -20.595 1.00 83.81 181 VAL A C 1
ATOM 1422 O O . VAL A 1 181 ? -16.654 -7.482 -21.276 1.00 83.81 181 VAL A O 1
ATOM 1425 N N . ARG A 1 182 ? -14.922 -8.900 -21.075 1.00 88.56 182 ARG A N 1
ATOM 1426 C CA . ARG A 1 182 ? -14.430 -8.710 -22.452 1.00 88.56 182 ARG A CA 1
ATOM 1427 C C . ARG A 1 182 ? -15.410 -9.301 -23.467 1.00 88.56 182 ARG A C 1
ATOM 1429 O O . ARG A 1 182 ? -16.079 -10.291 -23.199 1.00 88.56 182 ARG A O 1
ATOM 1436 N N . CYS A 1 183 ? -15.485 -8.686 -24.645 1.00 94.06 183 CYS A N 1
ATOM 1437 C CA . CYS A 1 183 ? -16.308 -9.224 -25.726 1.00 94.06 183 CYS A CA 1
ATOM 1438 C C . CYS A 1 183 ? -15.695 -10.521 -26.264 1.00 94.06 183 CYS A C 1
ATOM 1440 O O . CYS A 1 183 ? -14.473 -10.682 -26.262 1.00 94.06 183 CYS A O 1
ATOM 1442 N N . VAL A 1 184 ? -16.550 -11.416 -26.746 1.00 94.88 184 VAL A N 1
ATOM 1443 C CA . VAL A 1 184 ? -16.159 -12.636 -27.453 1.00 94.88 184 VAL A CA 1
ATOM 1444 C C . VAL A 1 184 ? -16.631 -12.567 -28.901 1.00 94.88 184 VAL A C 1
ATOM 1446 O O . VAL A 1 184 ? -17.686 -12.003 -29.179 1.00 94.88 184 VAL A O 1
ATOM 1449 N N . THR A 1 185 ? -15.844 -13.124 -29.816 1.00 93.25 185 THR A N 1
ATOM 1450 C CA . THR A 1 185 ? -16.230 -13.314 -31.223 1.00 93.25 185 THR A CA 1
ATOM 1451 C C . THR A 1 185 ? -17.386 -14.314 -31.345 1.00 93.25 185 THR A C 1
ATOM 1453 O O . THR A 1 185 ? -17.658 -15.061 -30.406 1.00 93.25 185 THR A O 1
ATOM 1456 N N . GLY A 1 186 ? -18.018 -14.400 -32.522 1.00 89.19 186 GLY A N 1
ATOM 1457 C CA . GLY A 1 186 ? -19.051 -15.413 -32.795 1.00 89.19 186 GLY A CA 1
ATOM 1458 C C . GLY A 1 186 ? -18.582 -16.864 -32.588 1.00 89.19 186 GLY A C 1
ATOM 1459 O O . GLY A 1 186 ? -19.399 -17.728 -32.302 1.00 89.19 186 GLY A O 1
ATOM 1460 N N . GLY A 1 187 ? -17.268 -17.120 -32.654 1.00 86.75 187 GLY A N 1
ATOM 1461 C CA . GLY A 1 187 ? -16.647 -18.416 -32.346 1.00 86.75 187 GLY A CA 1
ATOM 1462 C C . GLY A 1 187 ? -16.154 -18.571 -30.899 1.00 86.75 187 GLY A C 1
ATOM 1463 O O . GLY A 1 187 ? -15.343 -19.448 -30.628 1.00 86.75 187 GLY A O 1
ATOM 1464 N N . GLY A 1 188 ? -16.549 -17.689 -29.974 1.00 88.44 188 GLY A N 1
ATOM 1465 C CA . GLY A 1 188 ? -16.221 -17.790 -28.544 1.00 88.44 188 GLY A CA 1
ATOM 1466 C C . GLY A 1 188 ? -14.831 -17.286 -28.132 1.00 88.44 188 GLY A C 1
ATOM 1467 O O . GLY A 1 188 ? -14.523 -17.232 -26.943 1.00 88.44 188 GLY A O 1
ATOM 1468 N N . ARG A 1 189 ? -13.979 -16.853 -29.071 1.00 92.88 189 ARG A N 1
ATOM 1469 C CA . ARG A 1 189 ? -12.652 -16.294 -28.747 1.00 92.88 189 ARG A CA 1
ATOM 1470 C C . ARG A 1 189 ? -12.763 -14.902 -28.122 1.00 92.88 189 ARG A C 1
ATOM 1472 O O . ARG A 1 189 ? -13.426 -14.034 -28.689 1.00 92.88 189 ARG A O 1
ATOM 1479 N N . VAL A 1 190 ? -12.051 -14.666 -27.017 1.00 93.25 190 VAL A N 1
ATOM 1480 C CA . VAL A 1 190 ? -11.972 -13.357 -26.341 1.00 93.25 190 VAL A CA 1
ATOM 1481 C C . VAL A 1 190 ? -11.280 -12.314 -27.226 1.00 93.25 190 VAL A C 1
ATOM 1483 O O . VAL A 1 190 ? -10.196 -12.554 -27.759 1.00 93.25 190 VAL A O 1
ATOM 1486 N N . MET A 1 191 ? -11.894 -11.137 -27.348 1.00 90.31 191 MET A N 1
ATOM 1487 C CA . MET A 1 191 ? -11.389 -10.002 -28.121 1.00 90.31 191 MET A CA 1
ATOM 1488 C C . MET A 1 191 ? -10.571 -9.035 -27.254 1.00 90.31 191 MET A C 1
ATOM 1490 O O . MET A 1 191 ? -10.852 -8.831 -26.069 1.00 90.31 191 MET A O 1
ATOM 1494 N N . SER A 1 192 ? -9.566 -8.399 -27.862 1.00 86.81 192 SER A N 1
ATOM 1495 C CA . SER A 1 192 ? -8.796 -7.306 -27.250 1.00 86.81 192 SER A CA 1
ATOM 1496 C C . SER A 1 192 ? -9.627 -6.021 -27.147 1.00 86.81 192 SER A C 1
ATOM 1498 O O . SER A 1 192 ? -9.653 -5.377 -26.093 1.00 86.81 192 SER A O 1
ATOM 1500 N N . SER A 1 193 ? -10.374 -5.710 -28.206 1.00 88.88 193 SER A N 1
ATOM 1501 C CA . SER A 1 193 ? -11.245 -4.536 -28.311 1.00 88.88 193 SER A CA 1
ATOM 1502 C C . SER A 1 193 ? -12.726 -4.907 -28.149 1.00 88.88 193 SER A C 1
ATOM 1504 O O . SER A 1 193 ? -13.127 -6.010 -28.528 1.00 88.88 193 SER A O 1
ATOM 1506 N N . PRO A 1 194 ? -13.558 -4.027 -27.562 1.00 92.69 194 PRO A N 1
ATOM 1507 C CA . PRO A 1 194 ? -15.004 -4.234 -27.519 1.00 92.69 194 PRO A CA 1
ATOM 1508 C C . PRO A 1 194 ? -15.620 -4.176 -28.926 1.00 92.69 194 PRO A C 1
ATOM 1510 O O . PRO A 1 194 ? -15.063 -3.541 -29.820 1.00 92.69 194 PRO A O 1
ATOM 1513 N N . HIS A 1 195 ? -16.785 -4.807 -29.113 1.00 94.69 195 HIS A N 1
ATOM 1514 C CA . HIS A 1 195 ? -17.553 -4.658 -30.353 1.00 94.69 195 HIS A CA 1
ATOM 1515 C C . HIS A 1 195 ? -17.925 -3.186 -30.608 1.00 94.69 195 HIS A C 1
ATOM 1517 O O . HIS A 1 195 ? -18.238 -2.486 -29.637 1.00 94.69 195 HIS A O 1
ATOM 1523 N N . PRO A 1 196 ? -17.969 -2.736 -31.880 1.00 93.75 196 PRO A N 1
ATOM 1524 C CA . PRO A 1 196 ? -18.385 -1.376 -32.234 1.00 93.75 196 PRO A CA 1
ATOM 1525 C C . PRO A 1 196 ? -19.729 -1.004 -31.607 1.00 93.75 196 PRO A C 1
ATOM 1527 O O . PRO A 1 196 ? -19.807 -0.029 -30.872 1.00 93.75 196 PRO A O 1
ATOM 1530 N N . SER A 1 197 ? -20.724 -1.883 -31.726 1.00 93.25 197 SER A N 1
ATOM 1531 C CA . SER A 1 197 ? -22.061 -1.716 -31.140 1.00 93.25 197 SER A CA 1
ATOM 1532 C C . SER A 1 197 ? -22.063 -1.449 -29.626 1.00 93.25 197 SER A C 1
ATOM 1534 O O . SER A 1 197 ? -22.896 -0.696 -29.120 1.00 93.25 197 SER A O 1
ATOM 1536 N N . ARG A 1 198 ? -21.101 -2.011 -28.876 1.00 94.50 198 ARG A N 1
ATOM 1537 C CA . ARG A 1 198 ? -20.924 -1.710 -27.444 1.00 94.50 198 ARG A CA 1
ATOM 1538 C C . ARG A 1 198 ? -20.353 -0.309 -27.237 1.00 94.50 198 ARG A C 1
ATOM 1540 O O . ARG A 1 198 ? -20.799 0.392 -26.342 1.00 94.50 198 ARG A O 1
ATOM 1547 N N . ALA A 1 199 ? -19.380 0.105 -28.044 1.00 92.75 199 ALA A N 1
ATOM 1548 C CA . ALA A 1 199 ? -18.839 1.462 -27.979 1.00 92.75 199 ALA A CA 1
ATOM 1549 C C . ALA A 1 199 ? -19.892 2.517 -28.351 1.00 92.75 199 ALA A C 1
ATOM 1551 O O . ALA A 1 199 ? -19.964 3.557 -27.705 1.00 92.75 199 ALA A O 1
ATOM 1552 N N . GLU A 1 200 ? -20.736 2.228 -29.337 1.00 94.06 200 GLU A N 1
ATOM 1553 C CA . GLU A 1 200 ? -21.823 3.107 -29.773 1.00 94.06 200 GLU A CA 1
ATOM 1554 C C . GLU A 1 200 ? -22.895 3.251 -28.695 1.00 94.06 200 GLU A C 1
ATOM 1556 O O . GLU A 1 200 ? -23.224 4.371 -28.318 1.00 94.06 200 GLU A O 1
ATOM 1561 N N . THR A 1 201 ? -23.370 2.134 -28.131 1.00 93.56 201 THR A N 1
ATOM 1562 C CA . THR A 1 201 ? -24.359 2.148 -27.036 1.00 93.56 201 THR A CA 1
ATOM 1563 C C . THR A 1 201 ? -23.836 2.934 -25.836 1.00 93.56 201 THR A C 1
ATOM 1565 O O . THR A 1 201 ? -24.556 3.726 -25.235 1.00 93.56 201 THR A O 1
ATOM 1568 N N . TRP A 1 202 ? -22.553 2.764 -25.514 1.00 93.06 202 TRP A N 1
ATOM 1569 C CA . TRP A 1 202 ? -21.915 3.513 -24.440 1.00 93.06 202 TRP A CA 1
ATOM 1570 C C . TRP A 1 202 ? -21.845 5.010 -24.762 1.00 93.06 202 TRP A C 1
ATOM 1572 O O . TRP A 1 202 ? -22.218 5.824 -23.926 1.00 93.06 202 TRP A O 1
ATOM 1582 N N . ALA A 1 203 ? -21.447 5.385 -25.980 1.00 92.94 203 ALA A N 1
ATOM 1583 C CA . ALA A 1 203 ? -21.397 6.785 -26.395 1.00 92.94 203 ALA A CA 1
ATOM 1584 C C . ALA A 1 203 ? -22.781 7.453 -26.417 1.00 92.94 203 ALA A C 1
ATOM 1586 O O . ALA A 1 203 ? -22.875 8.642 -26.112 1.00 92.94 203 ALA A O 1
ATOM 1587 N N . VAL A 1 204 ? -23.850 6.704 -26.726 1.00 92.81 204 VAL A N 1
ATOM 1588 C CA . VAL A 1 204 ? -25.231 7.183 -26.551 1.00 92.81 204 VAL A CA 1
ATOM 1589 C C . VAL A 1 204 ? -25.520 7.473 -25.085 1.00 92.81 204 VAL A C 1
ATOM 1591 O O . VAL A 1 204 ? -26.043 8.537 -24.777 1.00 92.81 204 VAL A O 1
ATOM 1594 N N . ALA A 1 205 ? -25.141 6.575 -24.180 1.00 88.69 205 ALA A N 1
ATOM 1595 C CA . ALA A 1 205 ? -25.432 6.720 -22.758 1.00 88.69 205 ALA A CA 1
ATOM 1596 C C . ALA A 1 205 ? -24.695 7.894 -22.085 1.00 88.69 205 ALA A C 1
ATO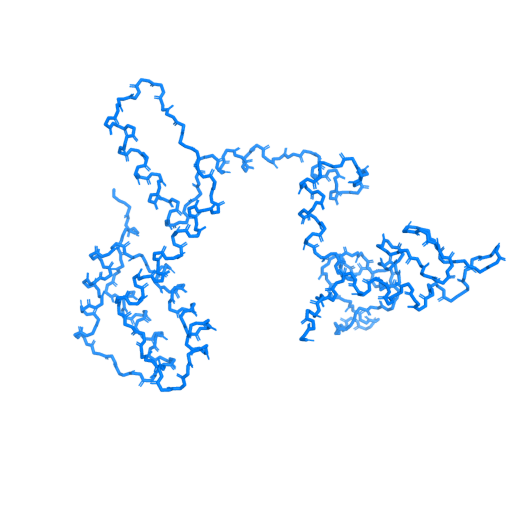M 1598 O O . ALA A 1 205 ? -25.251 8.496 -21.176 1.00 88.69 205 ALA A O 1
ATOM 1599 N N . VAL A 1 206 ? -23.463 8.225 -22.499 1.00 86.19 206 VAL A N 1
ATOM 1600 C CA . VAL A 1 206 ? -22.601 9.131 -21.704 1.00 86.19 206 VAL A CA 1
ATOM 1601 C C . VAL A 1 206 ? -22.267 10.474 -22.348 1.00 86.19 206 VAL A C 1
ATOM 1603 O O . VAL A 1 206 ? -21.839 11.383 -21.643 1.00 86.19 206 VAL A O 1
ATOM 1606 N N . ALA A 1 207 ? -22.401 10.618 -23.668 1.00 89.06 207 ALA A N 1
ATOM 1607 C CA . ALA A 1 207 ? -21.909 11.801 -24.371 1.00 89.06 207 ALA A CA 1
ATOM 1608 C C . ALA A 1 207 ? -23.002 12.489 -25.183 1.00 89.06 207 ALA A C 1
ATOM 1610 O O . ALA A 1 207 ? -23.768 11.837 -25.899 1.00 89.06 207 ALA A O 1
ATOM 1611 N N . GLN A 1 208 ? -23.007 13.821 -25.139 1.00 93.19 208 GLN A N 1
ATOM 1612 C CA . GLN A 1 208 ? -23.736 14.643 -26.097 1.00 93.19 208 GLN A CA 1
ATOM 1613 C C . GLN A 1 208 ? -23.029 14.586 -27.459 1.00 93.19 208 GLN A C 1
ATOM 1615 O O . GLN A 1 208 ? -21.797 14.604 -27.550 1.00 93.19 208 GLN A O 1
ATOM 1620 N N . CYS A 1 209 ? -23.795 14.498 -28.544 1.00 94.69 209 CYS A N 1
ATOM 1621 C CA . CYS A 1 209 ? -23.225 14.471 -29.886 1.00 94.69 209 CYS A CA 1
ATOM 1622 C C . CYS A 1 209 ? -22.840 15.889 -30.352 1.00 94.69 209 CYS A C 1
ATOM 1624 O O . CYS A 1 209 ? -23.732 16.718 -30.502 1.00 94.69 209 CYS A O 1
ATOM 1626 N N . PRO A 1 210 ? -21.569 16.180 -30.686 1.00 94.56 210 PRO A N 1
ATOM 1627 C CA . PRO A 1 210 ? -21.180 17.512 -31.159 1.00 94.56 210 PRO A CA 1
ATOM 1628 C C . PRO A 1 210 ? -21.729 17.844 -32.557 1.00 94.56 210 PRO A C 1
ATOM 1630 O O . PRO A 1 210 ? -21.823 19.013 -32.913 1.00 94.56 210 PRO A O 1
ATOM 1633 N N . GLU A 1 211 ? -22.099 16.830 -33.343 1.00 94.00 211 GLU A N 1
ATOM 1634 C CA . GLU A 1 211 ? -22.563 17.003 -34.726 1.00 94.00 211 GLU A CA 1
ATOM 1635 C C . GLU A 1 211 ? -24.062 17.321 -34.807 1.00 94.00 211 GLU A C 1
ATOM 1637 O O . GLU A 1 211 ? -24.462 18.237 -35.516 1.00 94.00 211 GLU A O 1
ATOM 1642 N N . CYS A 1 212 ? -24.897 16.602 -34.049 1.00 94.06 212 CYS A N 1
ATOM 1643 C CA . CYS A 1 212 ? -26.358 16.773 -34.076 1.00 94.06 212 CYS A CA 1
ATOM 1644 C C . CYS A 1 212 ? -26.955 17.288 -32.762 1.00 94.06 212 CYS A C 1
ATOM 1646 O O . CYS A 1 212 ? -28.167 17.428 -32.660 1.00 94.06 212 CYS A O 1
ATOM 1648 N N . ARG A 1 213 ? -26.127 17.536 -31.738 1.00 93.75 213 ARG A N 1
ATOM 1649 C CA . ARG A 1 213 ? -26.553 17.947 -30.387 1.00 93.75 213 ARG A CA 1
ATOM 1650 C C . ARG A 1 213 ? -27.548 16.991 -29.718 1.00 93.75 213 ARG A C 1
ATOM 1652 O O . ARG A 1 213 ? -28.245 17.384 -28.795 1.00 93.75 213 ARG A O 1
ATOM 1659 N N . ALA A 1 214 ? -27.603 15.730 -30.157 1.00 92.69 214 ALA A N 1
ATOM 1660 C CA . ALA A 1 214 ? -28.366 14.700 -29.462 1.00 92.69 214 ALA A CA 1
ATOM 1661 C C . ALA A 1 214 ? -27.837 14.538 -28.031 1.00 92.69 214 ALA A C 1
ATOM 1663 O O . ALA A 1 214 ? -26.640 14.285 -27.842 1.00 92.69 214 ALA A O 1
ATOM 1664 N N . GLU A 1 215 ? -28.736 14.678 -27.059 1.00 89.19 215 GLU A N 1
ATOM 1665 C CA . GLU A 1 215 ? -28.454 14.491 -25.637 1.00 89.19 215 GLU A CA 1
ATOM 1666 C C . GLU A 1 215 ? -28.060 13.038 -25.323 1.00 89.19 215 GLU A C 1
ATOM 1668 O O . GLU A 1 215 ? -28.357 12.126 -26.112 1.00 89.19 215 GLU A O 1
ATOM 1673 N N . PRO A 1 216 ? -27.391 12.788 -24.180 1.00 90.00 216 PRO A N 1
ATOM 1674 C CA . PRO A 1 216 ? -27.260 11.443 -23.632 1.00 90.00 216 PRO A CA 1
ATOM 1675 C C . PRO A 1 216 ? -28.602 10.694 -23.644 1.00 90.00 216 PRO A C 1
ATOM 1677 O O . PRO A 1 216 ? -29.664 11.304 -23.544 1.00 90.00 216 PRO A O 1
ATOM 1680 N N . GLU A 1 217 ? -28.547 9.378 -23.844 1.00 87.88 217 GLU A N 1
ATOM 1681 C CA . GLU A 1 217 ? -29.696 8.464 -23.989 1.00 87.88 217 GLU A CA 1
ATOM 1682 C C . GLU A 1 217 ? -30.525 8.651 -25.275 1.00 87.88 217 GLU A C 1
ATOM 1684 O O . GLU A 1 217 ? -31.207 7.724 -25.711 1.00 87.88 217 GLU A O 1
ATOM 1689 N N . SER A 1 218 ? -30.408 9.794 -25.958 1.00 89.69 218 SER A N 1
ATOM 1690 C CA . SER A 1 218 ? -31.068 10.045 -27.243 1.00 89.69 218 SER A CA 1
ATOM 1691 C C . SER A 1 218 ? -30.205 9.587 -28.416 1.00 89.69 218 SER A C 1
ATOM 1693 O O . SER A 1 218 ? -29.021 9.916 -28.496 1.00 89.69 218 SER A O 1
ATOM 1695 N N . GLY A 1 219 ? -30.788 8.858 -29.371 1.00 91.06 219 GLY A N 1
ATOM 1696 C CA . GLY A 1 219 ? -30.101 8.448 -30.601 1.00 91.06 219 GLY A CA 1
ATOM 1697 C C . GLY A 1 219 ? -29.623 9.636 -31.449 1.00 91.06 219 GLY A C 1
ATOM 1698 O O . GLY A 1 219 ? -30.190 10.730 -31.412 1.00 91.06 219 GLY A O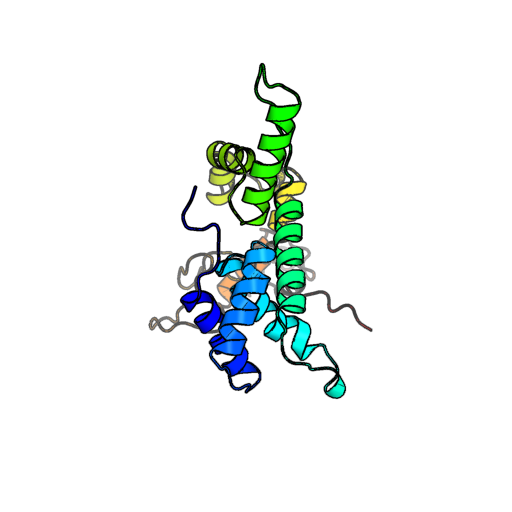 1
ATOM 1699 N N . CYS A 1 220 ? -28.559 9.431 -32.231 1.00 94.69 220 CYS A N 1
ATOM 1700 C CA . CYS A 1 220 ? -28.138 10.431 -33.211 1.00 94.69 220 CYS A CA 1
ATOM 1701 C C . CYS A 1 220 ? -29.194 10.585 -34.312 1.00 94.69 220 CYS A C 1
ATOM 1703 O O . CYS A 1 220 ? -29.831 9.616 -34.722 1.00 94.69 220 CYS A O 1
ATOM 1705 N N . HIS A 1 221 ? -29.351 11.808 -34.806 1.00 93.38 221 HIS A N 1
ATOM 1706 C CA . HIS A 1 221 ? -30.328 12.150 -35.832 1.00 93.38 221 HIS A CA 1
ATOM 1707 C C . HIS A 1 221 ? -29.712 13.102 -36.861 1.00 93.38 221 HIS A C 1
ATOM 1709 O O . HIS A 1 221 ? -28.784 13.849 -36.553 1.00 93.38 221 HIS A O 1
ATOM 1715 N N . ALA A 1 222 ? -30.236 13.073 -38.080 1.00 87.81 222 ALA A N 1
ATOM 1716 C CA . ALA A 1 222 ? -29.934 14.012 -39.150 1.00 87.81 222 ALA A CA 1
ATOM 1717 C C . ALA A 1 222 ? -31.254 14.628 -39.622 1.00 87.81 222 ALA A C 1
ATOM 1719 O O . ALA A 1 222 ? -32.190 13.885 -39.883 1.00 87.81 222 ALA A O 1
ATOM 1720 N N . VAL A 1 223 ? -31.340 15.963 -39.677 1.00 79.31 223 VAL A N 1
ATOM 1721 C CA . VAL A 1 223 ? -32.488 16.768 -40.165 1.00 79.31 223 VAL A CA 1
ATOM 1722 C C . VAL A 1 223 ? -33.842 16.031 -40.107 1.00 79.31 223 VAL A C 1
ATOM 1724 O O . VAL A 1 223 ? -34.387 15.597 -41.118 1.00 79.31 223 VAL A O 1
ATOM 1727 N N . GLY A 1 224 ? -34.373 15.857 -38.892 1.00 75.44 224 GLY A N 1
ATOM 1728 C CA . GLY A 1 224 ? -35.702 15.275 -38.663 1.00 75.44 224 GLY A CA 1
ATOM 1729 C C . GLY A 1 224 ? -35.824 13.751 -38.815 1.00 75.44 224 GLY A C 1
ATOM 1730 O O . GLY A 1 224 ? -36.938 13.242 -38.746 1.00 75.44 224 GLY A O 1
ATOM 1731 N N . GLN A 1 225 ? -34.725 13.015 -39.008 1.00 85.88 225 GLN A N 1
ATOM 1732 C CA . GLN A 1 225 ? -34.702 11.555 -39.168 1.00 85.88 225 GLN A CA 1
ATOM 1733 C C . GLN A 1 225 ? -33.620 10.892 -38.292 1.00 85.88 225 GLN A C 1
ATOM 1735 O O . GLN A 1 225 ? -32.591 11.514 -38.014 1.00 85.88 225 GLN A O 1
ATOM 1740 N N . PRO A 1 226 ? -33.798 9.626 -37.864 1.00 86.25 226 PRO A N 1
ATOM 1741 C CA . PRO A 1 226 ? -32.744 8.863 -37.193 1.00 86.25 226 PRO A CA 1
ATOM 1742 C C . PRO A 1 226 ? -31.498 8.708 -38.073 1.00 86.25 226 PRO A C 1
ATOM 1744 O O . PRO A 1 226 ? -31.594 8.528 -39.287 1.00 86.25 226 PRO A O 1
ATOM 1747 N N . TYR A 1 227 ? -30.313 8.754 -37.466 1.00 88.12 227 TYR A N 1
ATOM 1748 C CA . TYR A 1 227 ? -29.061 8.592 -38.198 1.00 88.12 227 TYR A CA 1
ATOM 1749 C C . TYR A 1 227 ? -28.860 7.128 -38.621 1.00 88.12 227 TYR A C 1
ATOM 1751 O O . TYR A 1 227 ? -28.755 6.233 -37.784 1.00 88.12 227 TYR A O 1
ATOM 1759 N N . ALA A 1 228 ? -28.788 6.881 -39.931 1.00 84.44 228 ALA A N 1
ATOM 1760 C CA . ALA A 1 228 ? -28.796 5.529 -40.500 1.00 84.44 228 ALA A CA 1
ATOM 1761 C C . ALA A 1 228 ? -27.563 4.677 -40.142 1.00 84.44 228 ALA A C 1
ATOM 1763 O O . ALA A 1 228 ? -27.621 3.451 -40.205 1.00 84.44 228 ALA A O 1
ATOM 1764 N N . HIS A 1 229 ? -26.450 5.308 -39.759 1.00 85.38 229 HIS A N 1
ATOM 1765 C CA . HIS A 1 229 ? -25.181 4.631 -39.471 1.00 85.38 229 HIS A CA 1
ATOM 1766 C C . HIS A 1 229 ? -24.901 4.496 -37.965 1.00 85.38 229 HIS A C 1
ATOM 1768 O O . HIS A 1 229 ? -23.748 4.385 -37.556 1.00 85.38 229 HIS A O 1
ATOM 1774 N N . GLY A 1 230 ? -25.947 4.520 -37.132 1.00 87.94 230 GLY A N 1
ATOM 1775 C CA . GLY A 1 230 ? -25.832 4.373 -35.681 1.00 87.94 230 GLY A CA 1
ATOM 1776 C C . GLY A 1 230 ? -25.540 5.705 -34.995 1.00 87.94 230 GLY A C 1
ATOM 1777 O O . GLY A 1 230 ? -26.430 6.543 -34.849 1.00 87.94 230 GLY A O 1
ATOM 1778 N N . VAL A 1 231 ? -24.298 5.918 -34.559 1.00 94.38 231 VAL A N 1
ATOM 1779 C CA . VAL A 1 231 ? -23.869 7.170 -33.914 1.00 94.38 231 VAL A CA 1
ATOM 1780 C C . VAL A 1 231 ? -22.874 7.924 -34.782 1.00 94.38 231 VAL A C 1
ATOM 1782 O O . VAL A 1 231 ? -22.027 7.331 -35.445 1.00 94.38 231 VAL A O 1
ATOM 1785 N N . HIS A 1 232 ? -22.933 9.250 -34.730 1.00 94.88 232 HIS A N 1
ATOM 1786 C CA . HIS A 1 232 ? -21.931 10.086 -35.376 1.00 94.88 232 HIS A CA 1
ATOM 1787 C C . HIS A 1 232 ? -20.520 9.816 -34.809 1.00 94.88 232 HIS A C 1
ATOM 1789 O O . HIS A 1 232 ? -20.373 9.696 -33.581 1.00 94.88 232 HIS A O 1
ATOM 1795 N N . PRO A 1 233 ? -19.464 9.797 -35.646 1.00 94.00 233 PRO A N 1
ATOM 1796 C CA . PRO A 1 233 ? -18.082 9.621 -35.194 1.00 94.00 233 PRO A CA 1
ATOM 1797 C C . PRO A 1 233 ? -17.656 10.632 -34.122 1.00 94.00 233 PRO A C 1
ATOM 1799 O O . PRO A 1 233 ? -16.955 10.278 -33.170 1.00 94.00 233 PRO A O 1
ATOM 1802 N N . GLY A 1 234 ? -18.126 11.878 -34.212 1.00 92.44 234 GLY A N 1
ATOM 1803 C CA . GLY A 1 234 ? -17.872 12.922 -33.228 1.00 92.44 234 GLY A CA 1
ATOM 1804 C C . GLY A 1 234 ? -18.413 12.586 -31.841 1.00 92.44 234 GLY A C 1
ATOM 1805 O O . GLY A 1 234 ? -17.789 12.953 -30.848 1.00 92.44 234 GLY A O 1
ATOM 1806 N N . ARG A 1 235 ? -19.509 11.820 -31.740 1.00 94.88 235 ARG A N 1
ATOM 1807 C CA . ARG A 1 235 ? -20.034 11.356 -30.445 1.00 94.88 235 ARG A CA 1
ATOM 1808 C C . ARG A 1 235 ? -19.134 10.297 -29.814 1.00 94.88 235 ARG A C 1
ATOM 1810 O O . ARG A 1 235 ? -18.876 10.359 -28.618 1.00 94.88 235 ARG A O 1
ATOM 1817 N N . LEU A 1 236 ? -18.617 9.360 -30.611 1.00 92.81 236 LEU A N 1
ATOM 1818 C CA . LEU A 1 236 ? -17.647 8.363 -30.139 1.00 92.81 236 LEU A CA 1
ATOM 1819 C C . LEU A 1 236 ? -16.361 9.036 -29.643 1.00 92.81 236 LEU A C 1
ATOM 1821 O O . LEU A 1 236 ? -15.829 8.655 -28.602 1.00 92.81 236 LEU A O 1
ATOM 1825 N N . THR A 1 237 ? -15.882 10.053 -30.362 1.00 92.19 237 THR A N 1
ATOM 1826 C CA . THR A 1 237 ? -14.722 10.856 -29.954 1.00 92.19 237 THR A CA 1
ATOM 1827 C C . THR A 1 237 ? -15.000 11.639 -28.673 1.00 92.19 237 THR A C 1
ATOM 1829 O O . THR A 1 237 ? -14.180 11.606 -27.758 1.00 92.19 237 THR A O 1
ATOM 1832 N N . ALA A 1 238 ? -16.160 12.296 -28.569 1.00 88.56 238 ALA A N 1
ATOM 1833 C CA . ALA A 1 238 ? -16.568 13.015 -27.363 1.00 88.56 238 ALA A CA 1
ATOM 1834 C C . ALA A 1 238 ? -16.631 12.082 -26.147 1.00 88.56 238 ALA A C 1
ATOM 1836 O O . ALA A 1 238 ? -16.071 12.403 -25.106 1.00 88.56 238 ALA A O 1
ATOM 1837 N N . ALA A 1 239 ? -17.211 10.891 -26.306 1.00 88.94 239 ALA A N 1
ATOM 1838 C CA . ALA A 1 239 ? -17.262 9.894 -25.247 1.00 88.94 239 ALA A CA 1
ATOM 1839 C C . ALA A 1 239 ? -15.855 9.434 -24.823 1.00 88.94 239 ALA A C 1
ATOM 1841 O O . ALA A 1 239 ? -15.563 9.377 -23.632 1.00 88.94 239 ALA A O 1
ATOM 1842 N N . ARG A 1 240 ? -14.946 9.145 -25.769 1.00 87.25 240 ARG A N 1
ATOM 1843 C CA . ARG A 1 240 ? -13.560 8.724 -25.456 1.00 87.25 240 ARG A CA 1
ATOM 1844 C C . ARG A 1 240 ? -12.791 9.766 -24.648 1.00 87.25 240 ARG A C 1
ATOM 1846 O O . ARG A 1 240 ? -12.101 9.388 -23.703 1.00 87.25 240 ARG A O 1
ATOM 1853 N N . ARG A 1 241 ? -12.972 11.053 -24.960 1.00 84.50 241 ARG A N 1
ATOM 1854 C CA . ARG A 1 241 ? -12.366 12.167 -24.212 1.00 84.50 241 ARG A CA 1
ATOM 1855 C C . ARG A 1 241 ? -12.800 12.224 -22.746 1.00 84.50 241 ARG A C 1
ATOM 1857 O O . ARG A 1 241 ? -12.065 12.777 -21.944 1.00 84.50 241 ARG A O 1
ATOM 1864 N N . LEU A 1 242 ? -13.943 11.633 -22.384 1.00 77.50 242 LEU A N 1
ATOM 1865 C CA . LEU A 1 242 ? -14.368 11.524 -20.982 1.00 77.50 242 LEU A CA 1
ATOM 1866 C C . LEU A 1 242 ? -13.540 10.496 -20.186 1.00 77.50 242 LEU A C 1
ATOM 1868 O O . LEU A 1 242 ? -13.569 10.512 -18.960 1.00 77.50 242 LEU A O 1
ATOM 1872 N N . ILE A 1 243 ? -12.830 9.578 -20.856 1.00 71.25 243 ILE A N 1
ATOM 1873 C CA . ILE A 1 243 ? -12.018 8.530 -20.206 1.00 71.25 243 ILE A CA 1
ATOM 1874 C C . ILE A 1 243 ? -10.515 8.803 -20.339 1.00 71.25 243 ILE A C 1
ATOM 1876 O O . ILE A 1 243 ? -9.740 8.419 -19.453 1.00 71.25 243 ILE A O 1
ATOM 1880 N N . GLU A 1 244 ? -10.090 9.401 -21.455 1.00 58.97 244 GLU A N 1
ATOM 1881 C CA . GLU A 1 244 ? -8.691 9.764 -21.680 1.00 58.97 244 GLU A CA 1
ATOM 1882 C C . GLU A 1 244 ? -8.243 10.764 -20.602 1.00 58.97 244 GLU A C 1
ATOM 1884 O O . GLU A 1 244 ? -8.959 11.727 -20.329 1.00 58.97 244 GLU A O 1
ATOM 1889 N N . PRO A 1 245 ? -7.094 10.537 -19.933 1.00 47.16 245 PRO A N 1
ATOM 1890 C CA . PRO A 1 245 ? -6.575 11.524 -19.002 1.00 47.16 245 PRO A CA 1
ATOM 1891 C C . PRO A 1 245 ? -6.361 12.825 -19.773 1.00 47.16 245 PRO A C 1
ATOM 1893 O O . PRO A 1 245 ? -5.790 12.797 -20.865 1.00 47.16 245 PRO A O 1
ATOM 1896 N N . VAL A 1 246 ? -6.799 13.950 -19.203 1.00 43.22 246 VAL A N 1
ATOM 1897 C CA . VAL A 1 246 ? -6.319 15.260 -19.638 1.00 43.22 246 VAL A CA 1
ATOM 1898 C C . VAL A 1 246 ? -4.807 15.194 -19.476 1.00 43.22 246 VAL A C 1
ATOM 1900 O O . VAL A 1 246 ? -4.288 15.227 -18.364 1.00 43.22 246 VAL A O 1
ATOM 1903 N N . SER A 1 247 ? -4.093 14.969 -20.573 1.00 39.69 247 SER A N 1
ATOM 1904 C CA . SER A 1 247 ? -2.657 15.161 -20.600 1.00 39.69 247 SER A CA 1
ATOM 1905 C C . SER A 1 247 ? -2.462 16.653 -20.397 1.00 39.69 247 SER A C 1
ATOM 1907 O O . SER A 1 247 ? -2.645 17.424 -21.338 1.00 39.69 247 SER A O 1
ATOM 1909 N N . GLU A 1 248 ? -2.203 17.049 -19.150 1.00 35.75 248 GLU A N 1
ATOM 1910 C CA . GLU A 1 248 ? -1.723 18.382 -18.809 1.00 35.75 248 GLU A CA 1
ATOM 1911 C C . GLU A 1 248 ? -0.469 18.620 -19.650 1.00 35.75 248 GLU A C 1
ATOM 1913 O O . GLU A 1 248 ? 0.580 18.002 -19.453 1.00 35.75 248 GLU A O 1
ATOM 1918 N N . GLY A 1 249 ? -0.655 19.411 -20.703 1.00 39.97 249 GLY A N 1
ATOM 1919 C CA . GLY A 1 249 ? 0.396 19.809 -21.614 1.00 39.97 249 GLY A CA 1
ATOM 1920 C C . GLY A 1 249 ? 1.322 20.800 -20.929 1.00 39.97 249 GLY A C 1
ATOM 1921 O O . GLY A 1 249 ? 0.859 21.761 -20.315 1.00 39.97 249 GLY A O 1
ATOM 1922 N N . ALA A 1 250 ? 2.610 20.490 -21.064 1.00 35.12 250 ALA A N 1
ATOM 1923 C CA . ALA A 1 250 ? 3.763 21.376 -20.965 1.00 35.12 250 ALA A CA 1
ATOM 1924 C C . ALA A 1 250 ? 3.571 22.737 -21.654 1.00 35.12 250 ALA A C 1
ATOM 1926 O O 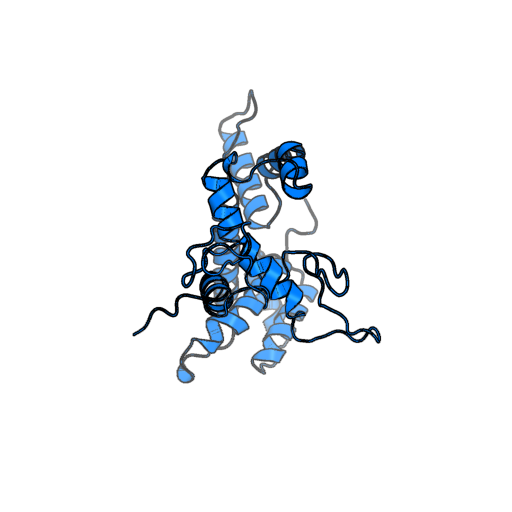. ALA A 1 250 ? 2.862 22.786 -22.688 1.00 35.12 250 ALA A O 1
#

InterPro domains:
  IPR056911 DNA-binding phage zinc finger domain, putative [PF24623] (163-205)

Radius of gyration: 26.51 Å; chains: 1; bounding box: 60×40×73 Å

pLDDT: mean 81.63, std 17.65, range [34.44, 98.0]

Secondary structure (DSSP, 8-state):
--TTSS--HHHHHHHHHHHHHHH-----HHHHHHHHHHHHHTT--HHHHHHHHHHIIIIIHHHS-GGG-PPP-HHHHHHHHHHHHHHHHHHTT----PPTT--HHHHHHHHHHHHHHHHTTPPPHHHHHHHHH---HHHHHHHTT-S-GGGS-HHHHHHHHHS---GGGS--TTT---TTPPPB-TTSPBPSS--HHHHHHHHHHH---TTT---TTSPPEETTEE-TTSS-HHHHHHHHHTTS------

=== Feature glossary ===
Key to the feature types in this record:

Secondary structure (8-state, DSSP). Secondary structure is the local, repeating backbone conformation. DSSP classifies it into eight states by reading the hydrogen-bond network: three helix types (H, G, I), two β types (E, B), two non-regular types (T, S), and unstructured coil (-).

Backbone torsions (φ/ψ). Backbone dihedral angles. Every residue except chain termini has a φ (preceding-C → N → Cα → C) and a ψ (N → Cα → C → next-N). They are reported in degrees following the IUPAC sign convention. Secondary structure is essentially a statement about which (φ, ψ) basin each residue occupies.

Predicted aligned error. Predicted Aligned Error (PAE) is an AlphaFold confidence matrix: entry (i, j) is the expected error in the position of residue j, in ångströms, when the prediction is superimposed on the true structure at residue i. Low PAE within a block of residues means that block is internally rigid and well-predicted; high PAE between two blocks means their relative placement is uncertain even if each block individually is confident.

B-factor. B-factor (Debye–Waller factor) reflects atomic displacement in the crystal lattice. It is an experimental observable (units Å²), not a prediction; low values mean the atom is pinned down, high values mean it moves or is heterogeneous across the crystal.

Secondary structure (3-state, P-SEA). Three-state secondary structure (P-SEA) collapses the eight DSSP classes into helix (a), strand (b), and coil (c). P-SEA assigns these from Cα geometry alone — distances and angles — without requiring backbone oxygens, so it works on any Cα trace.

Sequence. Primary structure: the covalent order of the twenty standard amino acids along the backbone. Two proteins with the same sequence will (almost always) fold to the same structure; two with 30% identity often share a fold but not the details.

pLDDT. pLDDT is the predicted lDDT-Cα score: AlphaFold's confidence that the local environment of each residue (all inter-atomic distances within 15 Å) is correctly placed. It is a per-residue number between 0 and 100, with higher meaning more reliable.

InterPro / GO / CATH / organism. Functional annotations link the protein to curated databases. InterPro entries identify conserved domains and families by matching the sequence against member-database signatures (Pfam, PROSITE, CDD, …). Gene Ontology (GO) terms describe molecular function, biological process, and cellular component in a controlled vocabulary. CATH places the structure in a hierarchical fold classification (Class/Architecture/Topology/Homologous-superfamily). The organism is the source species.

Contact-map, Ramachandran, and PAE plots. Three diagnostic plots accompany the record. The Cα contact map visualizes the tertiary structure as a 2D adjacency matrix (8 Å cutoff, sequence-local contacts suppressed). The Ramachandran plot shows the distribution of backbone (φ, ψ) torsions, with points in the α and β basins reflecting secondary structure content. The PAE plot shows AlphaFold's inter-residue confidence as a color matrix.

mmCIF coordinates. The mmCIF table is the protein's shape written out atom by atom. For each backbone N, Cα, C, and carbonyl O, it records an (x, y, z) coordinate triple in Å plus the residue type, chain letter, and residue number.

Radius of gyration, Cα contacts, bounding box. Three whole-structure scalars: the radius of gyration (RMS distance of Cα from centroid, in Å), the count of Cα–Cα contacts (pairs closer than 8 Å and separated by more than four residues in sequence — i.e. tertiary, not local, contacts), and the bounding-box dimensions. Together they distinguish compact globular folds from extended fibres or disordered chains.

Foldseek 3Di. The Foldseek 3Di string encodes local tertiary geometry as a 20-letter alphabet — one character per residue — derived from the relative positions of nearby Cα atoms. Unlike the amino-acid sequence, 3Di is a direct function of the 3D structure, so two proteins with the same fold have similar 3Di strings even at low sequence identity.

Rendered structure images. Six rendered views show the 3D structure from the faces of a cube — i.e. along ±x, ±y, ±z. Rendering representation is drawn randomly per protein from cartoon (secondary-structure ribbons), sticks (backbone bonds), or molecular surface; coloring is either N→C rainbow (blue at the N-terminus through red at the C-terminus) or one color per chain.

Nearest PDB structures. The Foldseek neighbor list gives the closest experimentally determined structures in the PDB, ranked by structural alignment. TM-score near 1 means near-identical fold; near 0.3 means only rough topology match. This is how one finds what a novel AlphaFold prediction most resembles in the solved-structure universe.

Solvent-accessible surface area. SASA measures how much of the protein is reachable by solvent. It is computed by rolling a water-sized probe over the atomic surface and summing the exposed area (Å²). Per-residue SASA distinguishes core (buried, low SASA) from surface (exposed, high SASA) residues; total SASA is a whole-molecule size measure.